Protein AF-A0A6N9H4A2-F1 (afdb_monomer)

Organism: NCBI:txid2695267

Foldseek 3Di:
DDPPPPPPCVVVVCVVVVVVVVVVVVVCVVCVVVVVVVVCVVVLVDDDQDQLVVLLVVLVVVLVVLVVCVVVVVDALLRSLVSLLVSLQVSVCNRPVDNSVPDDLVRCCVVPVLSSVLNVLSVCLNPVPDDVVPPPDDDPDPDDDDDDPDPPGPRSPVVSSVVSSVSSSCSSVVVNPPDPPPDPDPPPPPDDDDDDDDDDDDDDDDDDDDDDDDDDPDDDDDDDDDPPDDDDD

Sequence (233 aa):
MSADLSAPVQAAAGWPLLGAALVAVSAAVLAWPLLRRALRTLRGGASGAVPPARLAVVYERRIGAIEGRWEAGELDARGCALALGRLVRDYCAEARGVDAAALHLRDLRARFAPAATVIERLYALEFAAEPAAGRTAGAPTLRAHGTPPAQDGPPLDGAATRGALRAVRRLIAGTDGGQRPAALGASRGSGPVGARGPVGACTPASARAAHAGAAPTGRGPAPTVPAAVREAR

pLDDT: mean 70.77, std 18.48, range [40.41, 96.44]

Secondary structure (DSSP, 8-state):
--------GGGTTTHHHHHHHHHHHHHHHHHHHHHHHHHHHHHHTS-----HHHHHHHHHHHHHHHHHHHHTTSS-HHHHHHHHHHHHHHHHHHHHSS-TTS--HHHHHHHHHHHHHHHHHHHHHHHS---STT-----------------------HHHHHHHHHHHHHHHHHTTTS-----S-----------------------------------PPPP----------

Structure (mmCIF, N/CA/C/O backbone):
data_AF-A0A6N9H4A2-F1
#
_entry.id   AF-A0A6N9H4A2-F1
#
loop_
_atom_site.group_PDB
_atom_site.id
_atom_site.type_symbol
_atom_site.label_atom_id
_atom_site.label_alt_id
_atom_site.label_comp_id
_atom_site.label_asym_id
_atom_site.label_entity_id
_atom_site.label_seq_id
_atom_site.pdbx_PDB_ins_code
_atom_site.Cartn_x
_atom_site.Cartn_y
_atom_site.Cartn_z
_atom_site.occupancy
_atom_site.B_iso_or_equiv
_atom_site.auth_seq_id
_atom_site.auth_comp_id
_atom_site.auth_asym_id
_atom_site.auth_atom_id
_atom_site.pdbx_PDB_model_num
ATOM 1 N N . MET A 1 1 ? -34.247 -38.615 50.990 1.00 41.81 1 MET A N 1
ATOM 2 C CA . MET A 1 1 ? -34.147 -37.502 50.023 1.00 41.81 1 MET A CA 1
ATOM 3 C C . MET A 1 1 ? -32.688 -37.378 49.631 1.00 41.81 1 MET A C 1
ATOM 5 O O . MET A 1 1 ? -31.950 -36.639 50.263 1.00 41.81 1 MET A O 1
ATOM 9 N N . SER A 1 2 ? -32.266 -38.172 48.653 1.00 49.56 2 SER A N 1
ATOM 10 C CA . SER A 1 2 ? -30.913 -38.130 48.103 1.00 49.56 2 SER A CA 1
ATOM 11 C C . SER A 1 2 ? -31.071 -37.592 46.692 1.00 49.56 2 SER A C 1
ATOM 13 O O . SER A 1 2 ? -31.609 -38.279 45.831 1.00 49.56 2 SER A O 1
ATOM 15 N N . ALA A 1 3 ? -30.753 -36.314 46.502 1.00 61.78 3 ALA A N 1
ATOM 16 C CA . ALA A 1 3 ? -30.737 -35.716 45.181 1.00 61.78 3 ALA A CA 1
ATOM 17 C C . ALA A 1 3 ? -29.483 -36.230 44.470 1.00 61.78 3 ALA A C 1
ATOM 19 O O . ALA A 1 3 ? -28.370 -35.826 44.807 1.00 61.78 3 ALA A O 1
ATOM 20 N N . ASP A 1 4 ? -29.676 -37.151 43.530 1.00 56.97 4 ASP A N 1
ATOM 21 C CA . ASP A 1 4 ? -28.646 -37.593 42.598 1.00 56.97 4 ASP A CA 1
ATOM 22 C C . ASP A 1 4 ? -28.182 -36.397 41.755 1.00 56.97 4 ASP A C 1
ATOM 24 O O . ASP A 1 4 ? -28.757 -36.058 40.718 1.00 56.97 4 ASP A O 1
ATOM 28 N N . LEU A 1 5 ? -27.121 -35.734 42.217 1.00 59.94 5 LEU A N 1
ATOM 29 C CA . LEU A 1 5 ? -26.325 -34.774 41.454 1.00 59.94 5 LEU A CA 1
ATOM 30 C C . LEU A 1 5 ? -25.537 -35.539 40.384 1.00 59.94 5 LEU A C 1
ATOM 32 O O . LEU A 1 5 ? -24.331 -35.756 40.483 1.00 59.94 5 LEU A O 1
ATOM 36 N N . SER A 1 6 ? -26.248 -35.962 39.344 1.00 60.91 6 SER A N 1
ATOM 37 C CA . SER A 1 6 ? -25.649 -36.467 38.115 1.00 60.91 6 SER A CA 1
ATOM 38 C C . SER A 1 6 ? -24.958 -35.295 37.420 1.00 60.91 6 SER A C 1
ATOM 40 O O . SER A 1 6 ? -25.600 -34.495 36.741 1.00 60.91 6 SER A O 1
ATOM 42 N N . ALA A 1 7 ? -23.649 -35.146 37.627 1.00 59.31 7 ALA A N 1
ATOM 43 C CA . ALA A 1 7 ? -22.856 -34.170 36.890 1.00 59.31 7 ALA A CA 1
ATOM 44 C C . ALA A 1 7 ? -23.011 -34.439 35.378 1.00 59.31 7 ALA A C 1
ATOM 46 O O . ALA A 1 7 ? -22.890 -35.595 34.957 1.00 59.31 7 ALA A O 1
ATOM 47 N N . PRO A 1 8 ? -23.279 -33.420 34.538 1.00 63.22 8 PRO A N 1
ATOM 48 C CA . PRO A 1 8 ? -23.515 -33.615 33.113 1.00 63.22 8 PRO A CA 1
ATOM 49 C C . PRO A 1 8 ? -22.187 -33.905 32.396 1.00 63.22 8 PRO A C 1
ATOM 51 O O . PRO A 1 8 ? -21.610 -33.053 31.725 1.00 63.22 8 PRO A O 1
ATOM 54 N N . VAL A 1 9 ? -21.691 -35.137 32.519 1.00 60.19 9 VAL A N 1
ATOM 55 C CA . VAL A 1 9 ? -20.458 -35.623 31.872 1.00 60.19 9 VAL A CA 1
ATOM 56 C C . VAL A 1 9 ? -20.575 -35.620 30.342 1.00 60.19 9 VAL A C 1
ATOM 58 O O . VAL A 1 9 ? -19.569 -35.571 29.639 1.00 60.19 9 VAL A O 1
ATOM 61 N N . GLN A 1 10 ? -21.792 -35.571 29.793 1.00 58.75 10 GLN A N 1
ATOM 62 C CA . GLN A 1 10 ? -21.998 -35.541 28.342 1.00 58.75 10 GLN A CA 1
ATOM 63 C C . GLN A 1 10 ? -21.588 -34.213 27.682 1.00 58.75 10 GLN A C 1
ATOM 65 O O . GLN A 1 10 ? -21.347 -34.185 26.478 1.00 58.75 10 GLN A O 1
ATOM 70 N N . ALA A 1 11 ? -21.407 -33.131 28.449 1.00 57.97 11 ALA A N 1
ATOM 71 C CA . ALA A 1 11 ? -20.862 -31.881 27.916 1.00 57.97 11 ALA A CA 1
ATOM 72 C C . ALA A 1 11 ? -19.338 -31.943 27.670 1.00 57.97 11 ALA A C 1
ATOM 74 O O . ALA A 1 11 ? -18.802 -31.103 26.949 1.00 57.97 11 ALA A O 1
ATOM 75 N N . ALA A 1 12 ? -18.626 -32.931 28.231 1.00 59.75 12 ALA A N 1
ATOM 76 C CA . ALA A 1 12 ? -17.163 -33.000 28.177 1.00 59.75 12 ALA A CA 1
ATOM 77 C C . ALA A 1 12 ? -16.610 -33.372 26.785 1.00 59.75 12 ALA A C 1
ATOM 79 O O . ALA A 1 12 ? -15.516 -32.941 26.424 1.00 59.75 12 ALA A O 1
ATOM 80 N N . ALA A 1 13 ? -17.366 -34.122 25.976 1.00 76.06 13 ALA A N 1
ATOM 81 C CA . ALA A 1 13 ? -16.889 -34.631 24.686 1.00 76.06 13 ALA A CA 1
ATOM 82 C C . ALA A 1 13 ? -16.761 -33.553 23.587 1.00 76.06 13 ALA A C 1
ATOM 84 O O . ALA A 1 13 ? -15.986 -33.725 22.648 1.00 76.06 13 ALA A O 1
ATOM 85 N N . GLY A 1 14 ? -17.482 -32.429 23.696 1.00 82.19 14 GLY A N 1
ATOM 86 C CA . GLY A 1 14 ? -17.452 -31.346 22.698 1.00 82.19 14 GLY A CA 1
ATOM 87 C C . GLY A 1 14 ? -16.295 -30.351 22.859 1.00 82.19 14 GLY A C 1
ATOM 88 O O . GLY A 1 14 ? -15.871 -29.724 21.888 1.00 82.19 14 GLY A O 1
ATOM 89 N N . TRP A 1 15 ? -15.739 -30.224 24.066 1.00 87.25 15 TRP A N 1
ATOM 90 C CA . TRP A 1 15 ? -14.631 -29.309 24.366 1.00 87.25 15 TRP A CA 1
ATOM 91 C C . TRP A 1 15 ? -13.354 -29.529 23.545 1.00 87.25 15 TRP A C 1
ATOM 93 O O . TRP A 1 15 ? -12.804 -28.533 23.065 1.00 87.25 15 TRP A O 1
ATOM 103 N N . PRO A 1 16 ? -12.869 -30.767 23.317 1.00 91.12 16 PRO A N 1
ATOM 104 C CA . PRO A 1 16 ? -11.675 -30.963 22.498 1.00 91.12 16 PRO A CA 1
ATOM 105 C C . PRO A 1 16 ? -11.888 -30.539 21.038 1.00 91.12 16 PRO A C 1
ATOM 107 O O . PRO A 1 16 ? -10.978 -29.974 20.437 1.00 91.12 16 PRO A O 1
ATOM 110 N N . LEU A 1 17 ? -13.090 -30.735 20.480 1.00 92.00 17 LEU A N 1
ATOM 111 C CA . LEU A 1 17 ? -13.432 -30.279 19.126 1.00 92.00 17 LEU A CA 1
ATOM 112 C C . LEU A 1 17 ? -13.414 -28.751 19.029 1.00 92.00 17 LEU A C 1
ATOM 114 O O . LEU A 1 17 ? -12.866 -28.203 18.074 1.00 92.00 17 LEU A O 1
ATOM 118 N N . LEU A 1 18 ? -13.957 -28.064 20.039 1.00 90.50 18 LEU A N 1
ATOM 119 C CA . LEU A 1 18 ? -13.937 -26.604 20.102 1.00 90.50 18 LEU A CA 1
ATOM 120 C C . LEU A 1 18 ? -12.500 -26.065 20.192 1.00 90.50 18 LEU A C 1
ATOM 122 O O . LEU A 1 18 ? -12.134 -25.136 19.472 1.00 90.50 18 LEU A O 1
ATOM 126 N N . GLY A 1 19 ? -11.666 -26.686 21.034 1.00 93.94 19 GLY A N 1
ATOM 127 C CA . GLY A 1 19 ? -10.249 -26.343 21.159 1.00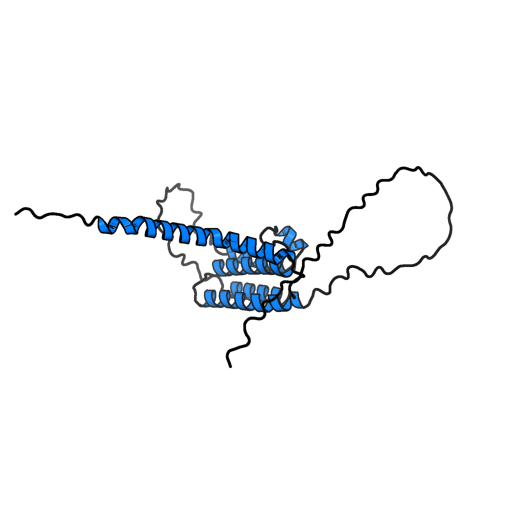 93.94 19 GLY A CA 1
ATOM 128 C C . GLY A 1 19 ? -9.479 -26.564 19.855 1.00 93.94 19 GLY A C 1
ATOM 129 O O . GLY A 1 19 ? -8.744 -25.681 19.413 1.00 93.94 19 GLY A O 1
ATOM 130 N N . ALA A 1 20 ? -9.698 -27.701 19.191 1.00 94.94 20 ALA A N 1
ATOM 131 C CA . ALA A 1 20 ? -9.077 -28.007 17.906 1.00 94.94 20 ALA A CA 1
ATOM 132 C C . ALA A 1 20 ? -9.496 -27.015 16.808 1.00 94.94 20 ALA A C 1
ATOM 134 O O . ALA A 1 20 ? -8.644 -26.536 16.058 1.00 94.94 20 ALA A O 1
ATOM 135 N N . ALA A 1 21 ? -10.782 -26.654 16.741 1.00 94.69 21 ALA A N 1
ATOM 136 C CA . ALA A 1 21 ? -11.283 -25.659 15.797 1.00 94.69 21 ALA A CA 1
ATOM 137 C C . ALA A 1 21 ? -10.642 -24.283 16.029 1.00 94.69 21 ALA A C 1
ATOM 139 O O . ALA A 1 21 ? -10.214 -23.634 15.073 1.00 94.69 21 ALA A O 1
ATOM 140 N N . LEU A 1 22 ? -10.507 -23.860 17.291 1.00 96.25 22 LEU A N 1
ATOM 141 C CA . LEU A 1 22 ? -9.865 -22.593 17.635 1.00 96.25 22 LEU A CA 1
ATOM 142 C C . LEU A 1 22 ? -8.391 -22.574 17.209 1.00 96.25 22 LEU A C 1
ATOM 144 O O . LEU A 1 22 ? -7.956 -21.629 16.553 1.00 96.25 22 LEU A O 1
ATOM 148 N N . VAL A 1 23 ? -7.640 -23.639 17.506 1.00 96.44 23 VAL A N 1
ATOM 149 C CA . VAL A 1 23 ? -6.233 -23.771 17.094 1.00 96.44 23 VAL A CA 1
ATOM 150 C C . VAL A 1 23 ? -6.099 -23.755 15.572 1.00 96.44 23 VAL A C 1
ATOM 152 O O . VAL A 1 23 ? -5.220 -23.071 15.048 1.00 96.44 23 VAL A O 1
ATOM 155 N N . ALA A 1 24 ? -6.980 -24.450 14.849 1.00 96.19 24 ALA A N 1
ATOM 156 C CA . ALA A 1 24 ? -6.970 -24.462 13.389 1.00 96.19 24 ALA A CA 1
ATOM 157 C C . ALA A 1 24 ? -7.222 -23.064 12.800 1.00 96.19 24 ALA A C 1
ATOM 159 O O . ALA A 1 24 ? -6.507 -22.645 11.888 1.00 96.19 24 ALA A O 1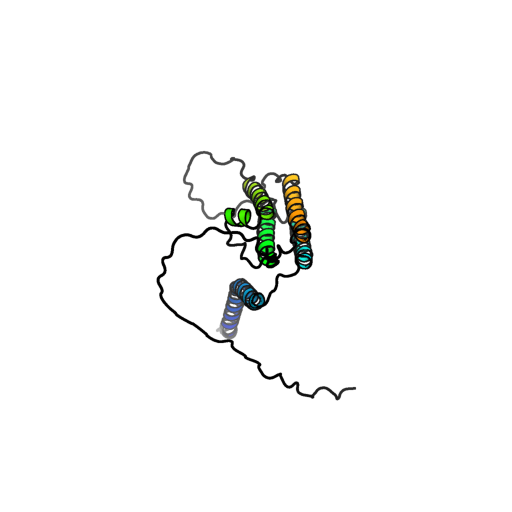
ATOM 160 N N . VAL A 1 25 ? -8.183 -22.311 13.347 1.00 96.44 25 VAL A N 1
ATOM 161 C CA . VAL A 1 25 ? -8.459 -20.929 12.925 1.00 96.44 25 VAL A CA 1
ATOM 162 C C . VAL A 1 25 ? -7.271 -20.017 13.233 1.00 96.44 25 VAL A C 1
ATOM 164 O O . VAL A 1 25 ? -6.827 -19.282 12.352 1.00 96.44 25 VAL A O 1
ATOM 167 N N . SER A 1 26 ? -6.698 -20.089 14.437 1.00 94.00 26 SER A N 1
ATOM 168 C CA . SER A 1 26 ? -5.509 -19.307 14.798 1.00 94.00 26 SER A CA 1
ATOM 169 C C . SER A 1 26 ? -4.319 -19.626 13.891 1.00 94.00 26 SER A C 1
ATOM 171 O O . SER A 1 26 ? -3.667 -18.711 13.385 1.00 94.00 26 SER A O 1
ATOM 173 N N . ALA A 1 27 ? -4.065 -20.908 13.621 1.00 95.00 27 ALA A N 1
ATOM 174 C CA . ALA A 1 27 ? -3.015 -21.339 12.707 1.00 95.00 27 ALA A CA 1
ATOM 175 C C . ALA A 1 27 ? -3.267 -20.834 11.281 1.00 95.00 27 ALA A C 1
ATOM 177 O O . ALA A 1 27 ? -2.341 -20.338 10.644 1.00 95.00 27 ALA A O 1
ATOM 178 N N . ALA A 1 28 ? -4.509 -20.882 10.790 1.00 93.25 28 ALA A N 1
ATOM 179 C CA . ALA A 1 28 ? -4.868 -20.364 9.473 1.00 93.25 28 ALA A CA 1
ATOM 180 C C . ALA A 1 28 ? -4.633 -18.849 9.364 1.00 93.25 28 ALA A C 1
ATOM 182 O O . ALA A 1 28 ? -4.057 -18.391 8.377 1.00 93.25 28 ALA A O 1
ATOM 183 N N . VAL A 1 29 ? -5.012 -18.074 10.385 1.00 93.06 29 VAL A N 1
ATOM 184 C CA . VAL A 1 29 ? -4.784 -16.619 10.434 1.00 93.06 29 VAL A CA 1
ATOM 185 C C . VAL A 1 29 ? -3.287 -16.293 10.436 1.00 93.06 29 VAL A C 1
ATOM 187 O O . VAL A 1 29 ? -2.852 -15.415 9.689 1.00 93.06 29 VAL A O 1
ATOM 190 N N . LEU A 1 30 ? -2.482 -17.027 11.211 1.00 89.06 30 LEU A N 1
ATOM 191 C CA . LEU A 1 30 ? -1.027 -16.843 11.278 1.00 89.06 30 LEU A CA 1
ATOM 192 C C . LEU A 1 30 ? -0.306 -17.320 10.007 1.00 89.06 30 LEU A C 1
A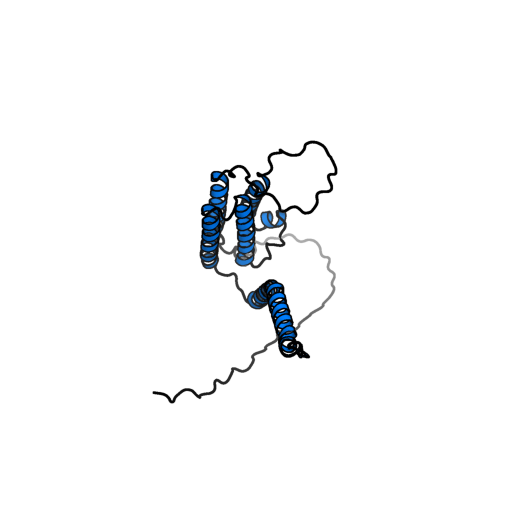TOM 194 O O . LEU A 1 30 ? 0.665 -16.700 9.571 1.00 89.06 30 LEU A O 1
ATOM 198 N N . ALA A 1 31 ? -0.790 -18.392 9.381 1.00 90.00 31 ALA A N 1
ATOM 199 C CA . ALA A 1 31 ? -0.237 -18.931 8.144 1.00 90.00 31 ALA A CA 1
ATOM 200 C C . ALA A 1 31 ? -0.640 -18.108 6.911 1.00 90.00 31 ALA A C 1
ATOM 202 O O . ALA A 1 31 ? 0.074 -18.117 5.909 1.00 90.00 31 ALA A O 1
ATOM 203 N N . TRP A 1 32 ? -1.745 -17.359 6.966 1.00 91.00 32 TRP A N 1
ATOM 204 C CA . TRP A 1 32 ? -2.256 -16.554 5.855 1.00 91.00 32 TRP A CA 1
ATOM 205 C C . TRP A 1 32 ? -1.231 -15.607 5.200 1.00 91.00 32 TRP A C 1
ATOM 207 O O . TRP A 1 32 ? -1.111 -15.634 3.971 1.00 91.00 32 TRP A O 1
ATOM 217 N N . PRO A 1 33 ? -0.453 -14.781 5.933 1.00 78.31 33 PRO A N 1
ATOM 218 C CA . PRO A 1 33 ? 0.567 -13.926 5.321 1.00 78.31 33 PRO A CA 1
ATOM 219 C C . PRO A 1 33 ? 1.693 -14.725 4.649 1.00 78.31 33 PRO A C 1
ATOM 221 O O . PRO A 1 33 ? 2.166 -14.327 3.580 1.00 78.31 33 PRO A O 1
ATOM 224 N N . LEU A 1 34 ? 2.090 -15.864 5.229 1.00 79.88 34 LEU A N 1
ATOM 225 C CA . LEU A 1 34 ? 3.104 -16.757 4.660 1.00 79.88 34 LEU A CA 1
ATOM 226 C C . LEU A 1 34 ? 2.588 -17.426 3.387 1.00 79.88 34 LEU A C 1
ATOM 228 O O . LEU A 1 34 ? 3.269 -17.405 2.364 1.00 79.88 34 LEU A O 1
ATOM 232 N N . LEU A 1 35 ? 1.350 -17.919 3.409 1.00 85.31 35 LEU A N 1
ATOM 233 C CA . LEU A 1 35 ? 0.687 -18.503 2.251 1.00 85.31 35 LEU A CA 1
ATOM 234 C C . LEU A 1 35 ? 0.520 -17.469 1.132 1.00 85.31 35 LEU A C 1
ATOM 236 O O . LEU A 1 35 ? 0.825 -17.756 -0.020 1.00 85.31 35 LEU A O 1
ATOM 240 N N . ARG A 1 36 ? 0.135 -16.226 1.453 1.00 79.94 36 ARG A N 1
ATOM 241 C CA . ARG A 1 36 ? 0.104 -15.116 0.482 1.00 79.94 36 ARG A CA 1
ATOM 242 C C . ARG A 1 36 ? 1.481 -14.785 -0.082 1.00 79.94 36 ARG A C 1
ATOM 244 O O . ARG A 1 36 ? 1.574 -14.342 -1.224 1.00 79.94 36 ARG A O 1
ATOM 251 N N . ARG A 1 37 ? 2.554 -14.944 0.694 1.00 74.75 37 ARG A N 1
ATOM 252 C CA . ARG A 1 37 ? 3.928 -14.759 0.209 1.00 74.75 37 ARG A CA 1
ATOM 253 C C . ARG A 1 37 ? 4.336 -15.902 -0.722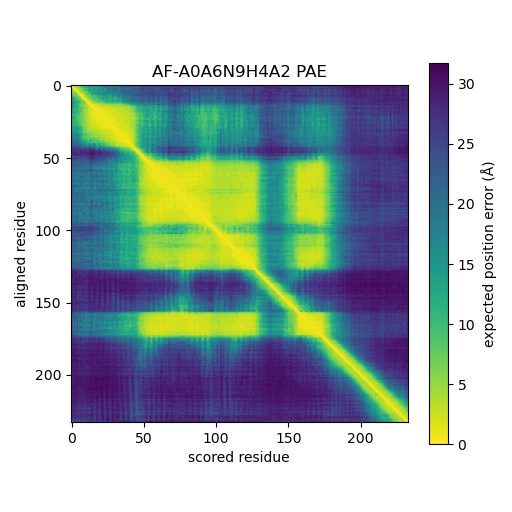 1.00 74.75 37 ARG A C 1
ATOM 255 O O . ARG A 1 37 ? 4.801 -15.623 -1.820 1.00 74.75 37 ARG A O 1
ATOM 262 N N . ALA A 1 38 ? 4.072 -17.149 -0.341 1.00 74.50 38 ALA A N 1
ATOM 263 C CA . ALA A 1 38 ? 4.356 -18.335 -1.148 1.00 74.50 38 ALA A CA 1
ATOM 264 C C . ALA A 1 38 ? 3.546 -18.364 -2.457 1.00 74.50 38 ALA A C 1
ATOM 266 O O . ALA A 1 38 ? 4.076 -18.628 -3.530 1.00 74.50 38 ALA A O 1
ATOM 267 N N . LEU A 1 39 ? 2.265 -17.995 -2.414 1.00 75.94 39 LEU A N 1
ATOM 268 C CA . LEU A 1 39 ? 1.435 -17.854 -3.613 1.00 75.94 39 LEU A CA 1
ATOM 269 C C . LEU A 1 39 ? 1.961 -16.760 -4.552 1.00 75.94 39 LEU A C 1
ATOM 271 O O . LEU A 1 39 ? 1.816 -16.880 -5.767 1.00 75.94 39 LEU A O 1
ATOM 275 N N . ARG A 1 40 ? 2.575 -15.697 -4.016 1.00 66.31 40 ARG A N 1
ATOM 276 C CA . ARG A 1 40 ? 3.216 -14.649 -4.824 1.00 66.31 40 ARG A CA 1
ATOM 277 C C . ARG A 1 40 ? 4.512 -15.132 -5.469 1.00 66.31 40 ARG A C 1
ATOM 279 O O . ARG A 1 40 ? 4.731 -14.802 -6.626 1.00 66.31 40 ARG A O 1
ATOM 286 N N . THR A 1 41 ? 5.333 -15.929 -4.785 1.00 62.91 41 THR A N 1
ATOM 287 C CA . THR A 1 41 ? 6.563 -16.487 -5.378 1.00 62.91 41 THR A CA 1
ATOM 288 C C . THR A 1 41 ? 6.255 -17.542 -6.437 1.00 62.91 41 THR A C 1
ATOM 290 O O . THR A 1 41 ? 6.848 -17.513 -7.510 1.00 62.91 41 THR A O 1
ATOM 293 N N . LEU A 1 42 ? 5.263 -18.403 -6.195 1.00 64.06 42 LEU A N 1
ATOM 294 C CA . LEU A 1 42 ? 4.803 -19.403 -7.165 1.00 64.06 42 LEU A CA 1
ATOM 295 C C . LEU A 1 42 ? 4.183 -18.761 -8.416 1.00 64.06 42 LEU A C 1
ATOM 297 O O . LEU A 1 42 ? 4.383 -19.249 -9.523 1.00 64.06 42 LEU A O 1
ATOM 301 N N . ARG A 1 43 ? 3.476 -17.634 -8.265 1.00 57.44 43 ARG A N 1
ATOM 302 C CA . ARG A 1 43 ? 2.980 -16.834 -9.403 1.00 57.44 43 ARG A CA 1
ATOM 303 C C . ARG A 1 43 ? 4.065 -15.957 -10.041 1.00 57.44 43 ARG A C 1
ATOM 305 O O . ARG A 1 43 ? 3.941 -15.594 -11.204 1.00 57.44 43 ARG A O 1
ATOM 312 N N . GLY A 1 44 ? 5.118 -15.627 -9.296 1.00 49.78 44 GLY A N 1
ATOM 313 C CA . GLY A 1 44 ? 6.223 -14.765 -9.718 1.00 49.78 44 GLY A CA 1
ATOM 314 C C . GLY A 1 44 ? 7.259 -15.443 -10.616 1.00 49.78 44 GLY A C 1
ATOM 315 O O . GLY A 1 44 ? 8.048 -14.743 -11.237 1.00 49.78 44 GLY A O 1
ATOM 316 N N . GLY A 1 45 ? 7.234 -16.775 -10.743 1.00 46.72 45 GLY A N 1
ATOM 317 C CA . GLY A 1 45 ? 8.147 -17.519 -11.622 1.00 46.72 45 GLY A CA 1
ATOM 318 C C . GLY A 1 45 ? 7.911 -17.322 -13.127 1.00 46.72 45 GLY A C 1
ATOM 319 O O . GLY A 1 45 ? 8.762 -17.707 -13.920 1.00 46.72 45 GLY A O 1
ATOM 320 N N . ALA A 1 46 ? 6.786 -16.717 -13.531 1.00 45.47 46 ALA A N 1
ATOM 321 C CA . ALA A 1 46 ? 6.420 -16.544 -14.943 1.00 45.47 46 ALA A CA 1
ATOM 322 C C . ALA A 1 46 ? 5.991 -15.113 -15.333 1.00 45.47 46 ALA A C 1
ATOM 324 O O . ALA A 1 46 ? 5.615 -14.882 -16.483 1.00 45.47 46 ALA A O 1
ATOM 325 N N . SER A 1 47 ? 6.028 -14.138 -14.419 1.00 47.00 47 SER A N 1
ATOM 326 C CA . SER A 1 47 ? 5.541 -12.787 -14.722 1.00 47.00 47 SER A CA 1
ATOM 327 C C . SER A 1 47 ? 6.584 -11.968 -15.473 1.00 47.00 47 SER A C 1
ATOM 329 O O . SER A 1 47 ? 7.435 -11.307 -14.878 1.00 47.00 47 SER A O 1
ATOM 331 N N . GLY A 1 48 ? 6.438 -11.926 -16.798 1.00 51.00 48 GLY A N 1
ATOM 332 C CA . GLY A 1 48 ? 6.748 -10.707 -17.537 1.00 51.00 48 GLY A CA 1
ATOM 333 C C . GLY A 1 48 ? 6.072 -9.520 -16.843 1.00 51.00 48 GLY A C 1
ATOM 334 O O . GLY A 1 48 ? 4.956 -9.656 -16.337 1.00 51.00 48 GLY A O 1
ATOM 335 N N . ALA A 1 49 ? 6.782 -8.394 -16.748 1.00 55.50 49 ALA A N 1
ATOM 336 C CA . ALA A 1 49 ? 6.318 -7.178 -16.089 1.00 55.50 49 ALA A CA 1
ATOM 337 C C . ALA A 1 49 ? 4.833 -6.924 -16.400 1.00 55.50 49 ALA A C 1
ATOM 339 O O . ALA A 1 49 ? 4.459 -6.773 -17.566 1.00 55.50 49 ALA A O 1
ATOM 340 N N . VAL A 1 50 ? 3.976 -6.941 -15.370 1.00 58.75 50 VAL A N 1
ATOM 341 C CA . VAL A 1 50 ? 2.554 -6.626 -15.549 1.00 58.75 50 VAL A CA 1
ATOM 342 C C . VAL A 1 50 ? 2.481 -5.244 -16.203 1.00 58.75 50 VAL A C 1
ATOM 344 O O . VAL A 1 50 ? 3.159 -4.333 -15.718 1.00 58.75 50 VAL A O 1
ATOM 347 N N . PRO A 1 51 ? 1.698 -5.061 -17.285 1.00 61.78 51 PRO A N 1
ATOM 348 C CA . PRO A 1 51 ? 1.608 -3.774 -17.953 1.00 61.78 51 PRO A CA 1
ATOM 349 C C . PRO A 1 51 ? 1.252 -2.675 -16.939 1.00 61.78 51 PRO A C 1
ATOM 351 O O . PRO A 1 51 ? 0.268 -2.840 -16.203 1.00 61.78 51 PRO A O 1
ATOM 354 N N . PRO A 1 52 ? 2.028 -1.578 -16.881 1.00 67.69 52 PRO A N 1
ATOM 355 C CA . PRO A 1 52 ? 1.917 -0.565 -15.829 1.00 67.69 52 PRO A CA 1
ATOM 356 C C . PRO A 1 52 ? 0.501 0.029 -15.729 1.00 67.69 52 PRO A C 1
ATOM 358 O O . PRO A 1 52 ? 0.005 0.228 -14.620 1.00 67.69 52 PRO A O 1
ATOM 361 N N . ALA A 1 53 ? -0.225 0.108 -16.849 1.00 73.38 53 ALA A N 1
ATOM 362 C CA . ALA A 1 53 ? -1.582 0.648 -16.902 1.00 73.38 53 ALA A CA 1
ATOM 363 C C . ALA A 1 53 ? -2.595 -0.141 -16.060 1.00 73.38 53 ALA A C 1
ATOM 365 O O . ALA A 1 53 ? -3.493 0.429 -15.436 1.00 73.38 53 ALA A O 1
ATOM 366 N N . ARG A 1 54 ? -2.461 -1.474 -15.993 1.00 80.12 54 ARG A N 1
ATOM 367 C CA . ARG A 1 54 ? -3.364 -2.292 -15.168 1.00 80.12 54 ARG A CA 1
ATOM 368 C C . ARG A 1 54 ? -3.052 -2.125 -13.684 1.00 80.12 54 ARG A C 1
ATOM 370 O O . ARG A 1 54 ? -3.970 -2.161 -12.865 1.00 80.12 54 ARG A O 1
ATOM 377 N N . LEU A 1 55 ? -1.776 -1.940 -13.342 1.00 83.88 55 LEU A N 1
ATOM 378 C CA . LEU A 1 55 ? -1.355 -1.666 -11.971 1.00 83.88 55 LEU A CA 1
ATOM 379 C C . LEU A 1 55 ? -1.880 -0.303 -11.516 1.00 83.88 55 LEU A C 1
ATOM 381 O O . LEU A 1 55 ? -2.486 -0.232 -10.451 1.00 83.88 55 LEU A O 1
ATOM 385 N N . ALA A 1 56 ? -1.761 0.742 -12.336 1.00 85.56 56 ALA A N 1
ATOM 386 C CA . ALA A 1 56 ? -2.239 2.078 -11.987 1.00 85.56 56 ALA A CA 1
ATOM 387 C C . ALA A 1 56 ? -3.712 2.083 -11.533 1.00 85.56 56 ALA A C 1
ATOM 389 O O . ALA A 1 56 ? -4.029 2.593 -10.458 1.00 85.56 56 ALA A O 1
ATOM 390 N N . VAL A 1 57 ? -4.600 1.402 -12.271 1.00 88.06 57 VAL A N 1
ATOM 391 C CA . VAL A 1 57 ? -6.031 1.285 -11.920 1.00 88.06 57 VAL A CA 1
ATOM 392 C C . VAL A 1 57 ? -6.251 0.586 -10.574 1.00 88.06 57 VAL A C 1
ATOM 394 O O . VAL A 1 57 ? -7.107 0.995 -9.785 1.00 88.06 57 VAL A O 1
ATOM 397 N N . VAL A 1 58 ? -5.498 -0.482 -10.293 1.00 90.88 58 VAL A N 1
ATOM 398 C CA . VAL A 1 58 ? -5.613 -1.222 -9.026 1.00 90.88 58 VAL A CA 1
ATOM 399 C C . VAL A 1 58 ? -5.181 -0.348 -7.853 1.00 90.88 58 VAL A C 1
ATOM 401 O O . VAL A 1 58 ? -5.853 -0.332 -6.819 1.00 90.88 58 VAL A O 1
ATOM 404 N N . TYR A 1 59 ? -4.081 0.387 -8.004 1.00 91.56 59 TYR A N 1
ATOM 405 C CA . TYR A 1 59 ? -3.560 1.223 -6.932 1.00 91.56 59 TYR A CA 1
ATOM 406 C C . TYR A 1 59 ? -4.367 2.505 -6.727 1.00 91.56 59 TYR A C 1
ATOM 408 O O . TYR A 1 59 ? -4.534 2.900 -5.578 1.00 91.56 59 TYR A O 1
ATOM 416 N N . GLU A 1 60 ? -4.966 3.088 -7.768 1.00 92.44 60 GLU A N 1
ATOM 417 C CA . GLU A 1 60 ? -5.905 4.209 -7.605 1.00 92.44 60 GLU A CA 1
ATOM 418 C C . GLU A 1 60 ? -7.117 3.827 -6.750 1.00 92.44 60 GLU A C 1
ATOM 420 O O . GLU A 1 60 ? -7.483 4.555 -5.827 1.00 92.44 60 GLU A O 1
ATOM 425 N N . ARG A 1 61 ? -7.693 2.634 -6.957 1.00 94.06 61 ARG A N 1
ATOM 426 C CA . ARG A 1 61 ? -8.782 2.145 -6.088 1.00 94.06 61 ARG A CA 1
ATOM 427 C C . ARG A 1 61 ? -8.342 2.005 -4.633 1.00 94.06 61 ARG A C 1
ATOM 429 O O . ARG A 1 61 ? -9.101 2.335 -3.726 1.00 94.06 61 ARG A O 1
ATOM 436 N N . ARG A 1 62 ? -7.120 1.519 -4.396 1.00 95.25 62 ARG A N 1
ATOM 437 C CA . ARG A 1 62 ? -6.572 1.382 -3.038 1.00 95.25 62 ARG A CA 1
ATOM 438 C C . ARG A 1 62 ? -6.294 2.744 -2.393 1.00 95.25 62 ARG A C 1
ATOM 440 O O . ARG A 1 62 ? -6.549 2.893 -1.204 1.00 95.25 62 ARG A O 1
ATOM 447 N N . ILE A 1 63 ? -5.821 3.730 -3.159 1.00 94.44 63 ILE A N 1
ATOM 448 C CA . ILE A 1 63 ? -5.650 5.111 -2.684 1.00 94.44 63 ILE A CA 1
ATOM 449 C C . ILE A 1 63 ? -7.001 5.701 -2.291 1.00 94.44 63 ILE A C 1
ATOM 451 O O . ILE A 1 63 ? -7.114 6.231 -1.192 1.00 94.44 63 ILE A O 1
ATOM 455 N N . GLY A 1 64 ? -8.029 5.549 -3.133 1.00 95.31 64 GLY A N 1
ATOM 456 C CA . GLY A 1 64 ? -9.383 6.011 -2.820 1.00 95.31 64 GLY A CA 1
ATOM 457 C C . GLY A 1 64 ? -9.951 5.375 -1.548 1.00 95.31 64 GLY A C 1
ATOM 458 O O . GLY A 1 64 ? -10.576 6.059 -0.747 1.00 95.31 64 GLY A O 1
ATOM 459 N N . ALA A 1 65 ? -9.670 4.092 -1.302 1.00 96.44 65 ALA A N 1
ATOM 460 C CA . ALA A 1 65 ? -10.070 3.435 -0.057 1.00 96.44 65 ALA A CA 1
ATOM 461 C C . ALA A 1 65 ? -9.356 4.011 1.181 1.00 96.44 65 ALA A C 1
ATOM 463 O O . ALA A 1 65 ? -9.979 4.160 2.227 1.00 96.44 65 ALA A O 1
ATOM 464 N N . ILE A 1 66 ? -8.063 4.343 1.086 1.00 95.75 66 ILE A N 1
ATOM 465 C CA . ILE A 1 66 ? -7.327 4.992 2.187 1.00 95.75 66 ILE A CA 1
ATOM 466 C C . ILE A 1 66 ? -7.856 6.411 2.423 1.00 95.75 66 ILE A C 1
ATOM 468 O O . ILE A 1 66 ? -8.070 6.791 3.571 1.00 95.75 66 ILE A O 1
ATOM 472 N N . GLU A 1 67 ? -8.088 7.170 1.350 1.00 95.81 67 GLU A N 1
ATOM 473 C CA . GLU A 1 67 ? -8.644 8.525 1.408 1.00 95.81 67 GLU A CA 1
ATOM 474 C C . GLU A 1 67 ? -10.027 8.524 2.065 1.00 95.81 67 GLU A C 1
ATOM 476 O O . GLU A 1 67 ? -10.223 9.256 3.027 1.00 95.81 67 GLU A O 1
ATOM 481 N N . GLY A 1 68 ? -10.930 7.625 1.660 1.00 94.06 68 GLY A N 1
ATOM 482 C CA . GLY A 1 68 ? -12.259 7.514 2.268 1.00 94.06 68 GLY A CA 1
ATOM 483 C C . GLY A 1 68 ? -12.219 7.183 3.763 1.00 94.06 68 GLY A C 1
ATOM 484 O O . GLY A 1 68 ? -12.978 7.755 4.538 1.00 94.06 68 GLY A O 1
ATOM 485 N N . ARG A 1 69 ? -11.296 6.317 4.204 1.00 94.94 69 ARG A N 1
ATOM 486 C CA . ARG A 1 69 ? -11.113 6.014 5.637 1.00 94.94 69 ARG A CA 1
ATOM 487 C C . ARG A 1 69 ? -10.549 7.196 6.425 1.00 94.94 69 ARG A C 1
ATOM 489 O O . ARG A 1 69 ? -10.906 7.384 7.583 1.00 94.94 69 ARG A O 1
ATOM 496 N N . TRP A 1 70 ? -9.669 7.985 5.813 1.00 93.19 70 TRP A N 1
ATOM 497 C CA . TRP A 1 70 ? -9.155 9.217 6.412 1.00 93.19 70 TRP A CA 1
ATOM 498 C C . TRP A 1 70 ? -10.247 10.292 6.514 1.00 93.19 70 TRP A C 1
ATOM 500 O O . TRP A 1 70 ? -10.408 10.893 7.571 1.00 93.19 70 TRP A O 1
ATOM 510 N N . GLU A 1 71 ? -11.051 10.483 5.466 1.00 92.25 71 GLU A N 1
ATOM 511 C CA . GLU A 1 71 ? -12.190 11.415 5.466 1.00 92.25 71 GLU A CA 1
ATOM 512 C C . GLU A 1 71 ? -13.289 11.005 6.456 1.00 92.25 71 GLU A C 1
ATOM 514 O O . GLU A 1 71 ? -13.896 11.865 7.090 1.00 92.25 71 GLU A O 1
ATOM 519 N N . ALA A 1 72 ? -13.502 9.700 6.645 1.00 93.06 72 ALA A N 1
ATOM 520 C CA . ALA A 1 72 ? -14.405 9.156 7.659 1.00 93.06 72 ALA A CA 1
ATOM 521 C C . ALA A 1 72 ? -13.866 9.280 9.099 1.00 93.06 72 ALA A C 1
ATOM 523 O O . ALA A 1 72 ? -14.569 8.928 10.044 1.00 93.06 72 ALA A O 1
ATOM 524 N N . GLY A 1 73 ? -12.623 9.741 9.285 1.00 89.94 73 GLY A N 1
ATOM 525 C CA . GLY A 1 73 ? -11.978 9.828 10.597 1.00 89.94 73 GLY A CA 1
ATOM 526 C C . GLY A 1 73 ? -11.558 8.477 11.188 1.00 89.94 73 GLY A C 1
ATOM 527 O O . GLY A 1 73 ? -11.163 8.418 12.347 1.00 89.94 73 GLY A O 1
ATOM 528 N N . GLU A 1 74 ? -11.604 7.386 10.414 1.00 91.00 74 GLU A N 1
ATOM 529 C CA . GLU A 1 74 ? -11.113 6.068 10.848 1.00 91.00 74 GLU A CA 1
ATOM 530 C C . GLU A 1 74 ? -9.581 5.988 10.875 1.00 91.00 74 GLU A C 1
ATOM 532 O O . GLU A 1 74 ? -9.004 5.108 11.518 1.00 91.00 74 GLU A O 1
ATOM 537 N N . LEU A 1 75 ? -8.921 6.853 10.104 1.00 89.75 75 LEU A N 1
ATOM 538 C CA . LEU A 1 75 ? -7.473 6.999 10.069 1.00 89.75 75 LEU A CA 1
ATOM 539 C C . LEU A 1 75 ? -7.115 8.432 10.445 1.00 89.75 75 LEU A C 1
ATOM 541 O O . LEU A 1 75 ? -7.626 9.381 9.858 1.00 89.75 75 LEU A O 1
ATOM 545 N N . ASP A 1 76 ? -6.175 8.582 11.369 1.00 88.31 76 ASP A N 1
ATOM 546 C CA . ASP A 1 76 ? -5.475 9.839 11.592 1.00 88.31 76 ASP A CA 1
ATOM 547 C C . ASP A 1 76 ? -4.490 10.115 10.437 1.00 88.31 76 ASP A C 1
ATOM 549 O O . ASP A 1 76 ? -4.221 9.258 9.584 1.00 88.31 76 ASP A O 1
ATOM 553 N N . ALA A 1 77 ? -3.923 11.324 10.357 1.00 87.75 77 ALA A N 1
ATOM 554 C CA . ALA A 1 77 ? -3.017 11.629 9.245 1.00 87.75 77 ALA A CA 1
ATOM 555 C C . ALA A 1 77 ? -1.719 10.805 9.293 1.00 87.75 77 ALA A C 1
ATOM 557 O O . ALA A 1 77 ? -1.165 10.486 8.239 1.00 87.75 77 ALA A O 1
ATOM 558 N N . ARG A 1 78 ? -1.261 10.401 10.488 1.00 88.31 78 ARG A N 1
ATOM 559 C CA . ARG A 1 78 ? -0.121 9.491 10.641 1.00 88.31 78 ARG A CA 1
ATOM 560 C C . ARG A 1 78 ? -0.442 8.105 10.082 1.00 88.31 78 ARG A C 1
ATOM 562 O O . ARG A 1 78 ? 0.330 7.574 9.282 1.00 88.31 78 ARG A O 1
ATOM 569 N N . GLY A 1 79 ? -1.592 7.538 10.438 1.00 90.06 79 GLY A N 1
ATOM 570 C CA . GLY A 1 79 ? -2.099 6.281 9.897 1.00 90.06 79 GLY A CA 1
ATOM 571 C C . GLY A 1 79 ? -2.290 6.337 8.382 1.00 90.06 79 GLY A C 1
ATOM 572 O O . GLY A 1 79 ? -1.904 5.400 7.679 1.00 90.06 79 GLY A O 1
ATOM 573 N N . CYS A 1 80 ? -2.787 7.460 7.857 1.00 92.75 80 CYS A N 1
ATOM 574 C CA . CYS A 1 80 ? -2.888 7.709 6.419 1.00 92.75 80 CYS A CA 1
ATOM 575 C C . CYS A 1 80 ? -1.504 7.720 5.739 1.00 92.75 80 CYS A C 1
ATOM 577 O O . CYS A 1 80 ? -1.297 7.013 4.749 1.00 92.75 80 CYS A O 1
ATOM 579 N N . ALA A 1 81 ? -0.521 8.439 6.296 1.00 90.38 81 ALA A N 1
ATOM 580 C CA . ALA A 1 81 ? 0.843 8.487 5.765 1.00 90.38 81 ALA A CA 1
ATOM 581 C C . ALA A 1 81 ? 1.519 7.102 5.760 1.00 90.38 81 ALA A C 1
ATOM 583 O O . ALA A 1 81 ? 2.119 6.706 4.756 1.00 90.38 81 ALA A O 1
ATOM 584 N N . LEU A 1 82 ? 1.355 6.328 6.837 1.00 92.75 82 LEU A N 1
ATOM 585 C CA . LEU A 1 82 ? 1.839 4.949 6.949 1.00 92.75 82 LEU A CA 1
ATOM 586 C C . LEU A 1 82 ? 1.194 4.016 5.914 1.00 92.75 82 LEU A C 1
ATOM 588 O O . LEU A 1 82 ? 1.887 3.211 5.279 1.00 92.75 82 LEU A O 1
ATOM 592 N N . ALA A 1 83 ? -0.123 4.125 5.727 1.00 94.06 83 ALA A N 1
ATOM 593 C CA . ALA A 1 83 ? -0.865 3.332 4.753 1.00 94.06 83 ALA A CA 1
ATOM 594 C C . ALA A 1 83 ? -0.417 3.646 3.317 1.00 94.06 83 ALA A C 1
ATOM 596 O O . ALA A 1 83 ? -0.132 2.728 2.544 1.00 94.06 83 ALA A O 1
ATOM 597 N N . LEU A 1 84 ? -0.265 4.931 2.982 1.00 93.62 84 LEU A N 1
ATOM 598 C CA . LEU A 1 84 ? 0.254 5.370 1.686 1.00 93.62 84 LEU A CA 1
ATOM 599 C C . LEU A 1 84 ? 1.706 4.925 1.467 1.00 93.62 84 LEU A C 1
ATOM 601 O O . LEU A 1 84 ? 2.047 4.470 0.377 1.00 93.62 84 LEU A O 1
ATOM 605 N N . GLY A 1 85 ? 2.556 4.986 2.495 1.00 90.75 85 GLY A N 1
ATOM 606 C CA . GLY A 1 85 ? 3.950 4.546 2.412 1.00 90.75 85 GLY A CA 1
ATOM 607 C C . GLY A 1 85 ? 4.082 3.053 2.101 1.00 90.75 85 GLY A C 1
ATOM 608 O O . GLY A 1 85 ? 4.901 2.666 1.265 1.00 90.75 85 GLY A O 1
ATOM 609 N N . ARG A 1 86 ? 3.245 2.207 2.719 1.00 92.75 86 ARG A N 1
ATOM 610 C CA . ARG A 1 86 ? 3.157 0.775 2.373 1.00 92.75 86 ARG A CA 1
ATOM 611 C C . ARG A 1 86 ? 2.684 0.579 0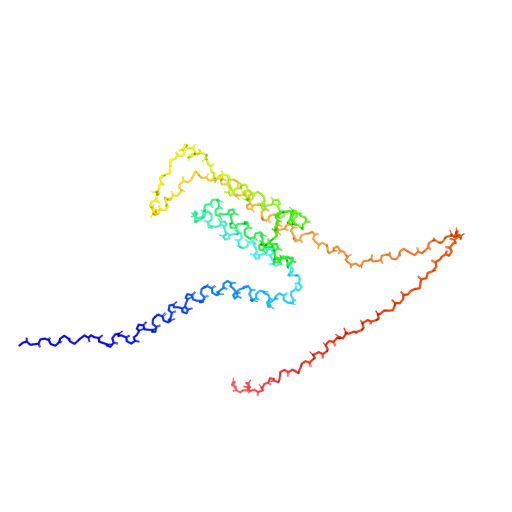.936 1.00 92.75 86 ARG A C 1
ATOM 613 O O . ARG A 1 86 ? 3.316 -0.160 0.190 1.00 92.75 86 ARG A O 1
ATOM 620 N N . LEU A 1 87 ? 1.643 1.302 0.531 1.00 93.62 87 LEU A N 1
ATOM 621 C CA . LEU A 1 87 ? 1.065 1.206 -0.807 1.00 93.62 87 LEU A CA 1
ATOM 622 C C . LEU A 1 87 ? 2.062 1.583 -1.916 1.00 93.62 87 LEU A C 1
ATOM 624 O O . LEU A 1 87 ? 2.136 0.889 -2.926 1.00 93.62 87 LEU A O 1
ATOM 628 N N . VAL A 1 88 ? 2.869 2.632 -1.726 1.00 91.31 88 VAL A N 1
ATOM 629 C CA . VAL A 1 88 ? 3.922 3.021 -2.684 1.00 91.31 88 VAL A CA 1
ATOM 630 C C . VAL A 1 88 ? 5.003 1.943 -2.800 1.00 91.31 88 VAL A C 1
ATOM 632 O O . VAL A 1 88 ? 5.484 1.674 -3.901 1.00 91.31 88 VAL A O 1
ATOM 635 N N . ARG A 1 89 ? 5.387 1.305 -1.688 1.00 89.56 89 ARG A N 1
ATOM 636 C CA . ARG A 1 89 ? 6.365 0.205 -1.707 1.00 89.56 89 ARG A CA 1
ATOM 637 C C . ARG A 1 89 ? 5.809 -1.021 -2.423 1.00 89.56 89 ARG A C 1
ATOM 639 O O . ARG A 1 89 ? 6.497 -1.559 -3.284 1.00 89.56 89 ARG A O 1
ATOM 646 N N . ASP A 1 90 ? 4.567 -1.407 -2.144 1.00 88.75 90 ASP A N 1
ATOM 647 C CA . ASP A 1 90 ? 3.895 -2.504 -2.850 1.00 88.75 90 ASP A CA 1
ATOM 648 C C . ASP A 1 90 ? 3.814 -2.221 -4.358 1.00 88.75 90 ASP A C 1
ATOM 650 O O . ASP A 1 90 ? 4.146 -3.085 -5.169 1.00 88.75 90 ASP A O 1
ATOM 654 N N . TYR A 1 91 ? 3.483 -0.980 -4.734 1.00 88.19 91 TYR A N 1
ATOM 655 C CA . TYR A 1 91 ? 3.460 -0.549 -6.130 1.00 88.19 91 TYR A CA 1
ATOM 656 C C . TYR A 1 91 ? 4.825 -0.707 -6.800 1.00 88.19 91 TYR A C 1
ATOM 658 O O . TYR A 1 91 ? 4.924 -1.296 -7.874 1.00 88.19 91 TYR A O 1
ATOM 666 N N . CYS A 1 92 ? 5.893 -0.226 -6.158 1.00 85.00 92 CYS A N 1
ATOM 667 C CA . CYS A 1 92 ? 7.249 -0.373 -6.684 1.00 85.00 92 CYS A CA 1
ATOM 668 C C . CYS A 1 92 ? 7.640 -1.849 -6.820 1.00 85.00 92 CYS A C 1
ATOM 670 O O . CYS A 1 92 ? 8.305 -2.217 -7.790 1.00 85.00 92 CYS A O 1
ATOM 672 N N . ALA A 1 93 ? 7.208 -2.690 -5.875 1.00 84.19 93 ALA A N 1
ATOM 673 C CA . ALA A 1 93 ? 7.496 -4.112 -5.912 1.00 84.19 93 ALA A CA 1
ATOM 674 C C . ALA A 1 93 ? 6.795 -4.824 -7.069 1.00 84.19 93 ALA A C 1
ATOM 676 O O . ALA A 1 93 ? 7.424 -5.590 -7.799 1.00 84.19 93 ALA A O 1
ATOM 677 N N . GLU A 1 94 ? 5.515 -4.531 -7.287 1.00 84.38 94 GLU A N 1
ATOM 678 C CA . GLU A 1 94 ? 4.728 -5.136 -8.360 1.00 84.38 94 GLU A CA 1
ATOM 679 C C . GLU A 1 94 ? 5.096 -4.584 -9.745 1.00 84.38 94 GLU A C 1
ATOM 681 O O . GLU A 1 94 ? 5.186 -5.352 -10.700 1.00 84.38 94 GLU A O 1
ATOM 686 N N . ALA A 1 95 ? 5.378 -3.284 -9.864 1.00 80.94 95 ALA A N 1
ATOM 687 C CA . ALA A 1 95 ? 5.721 -2.655 -11.140 1.00 80.94 95 ALA A CA 1
ATOM 688 C C . ALA A 1 95 ? 7.063 -3.138 -11.714 1.00 80.94 95 ALA A C 1
ATOM 690 O O . ALA A 1 95 ? 7.312 -3.001 -12.912 1.00 80.94 95 ALA A O 1
ATOM 691 N N . ARG A 1 96 ? 7.970 -3.639 -10.867 1.00 73.12 96 ARG A N 1
ATOM 692 C CA . ARG A 1 96 ? 9.368 -3.915 -11.250 1.00 73.12 96 ARG A CA 1
ATOM 693 C C . ARG A 1 96 ? 9.868 -5.295 -10.863 1.00 73.12 96 ARG A C 1
ATOM 695 O O . ARG A 1 96 ? 10.984 -5.643 -11.234 1.00 73.12 96 ARG A O 1
ATOM 702 N N . GLY A 1 97 ? 9.074 -6.062 -10.122 1.00 73.81 97 GLY A N 1
ATOM 703 C CA . GLY A 1 97 ? 9.444 -7.399 -9.666 1.00 73.81 97 GLY A CA 1
ATOM 704 C C . GLY A 1 97 ? 10.590 -7.421 -8.650 1.00 73.81 97 GLY A C 1
ATOM 705 O O . GLY A 1 97 ? 11.191 -8.469 -8.445 1.00 73.81 97 GLY A O 1
ATOM 706 N N . VAL A 1 98 ? 10.918 -6.286 -8.021 1.00 73.81 98 VAL A N 1
ATOM 707 C CA . VAL A 1 98 ? 11.963 -6.192 -6.987 1.00 73.81 98 VAL A CA 1
ATOM 708 C C . VAL A 1 98 ? 11.294 -5.980 -5.641 1.00 73.81 98 VAL A C 1
ATOM 710 O O . VAL A 1 98 ? 10.455 -5.101 -5.532 1.00 73.81 98 VAL A O 1
ATOM 713 N N . ASP A 1 99 ? 11.675 -6.723 -4.602 1.00 73.94 99 ASP A N 1
ATOM 714 C CA . ASP A 1 99 ? 11.097 -6.551 -3.263 1.00 73.94 99 ASP A CA 1
ATOM 715 C C . ASP A 1 99 ? 11.444 -5.169 -2.666 1.00 73.94 99 ASP A C 1
ATOM 717 O O . ASP A 1 99 ? 12.463 -4.973 -2.002 1.00 73.94 99 ASP A O 1
ATOM 721 N N . ALA A 1 100 ? 10.593 -4.177 -2.939 1.00 71.31 100 ALA A N 1
ATOM 722 C CA . ALA A 1 100 ? 10.753 -2.799 -2.487 1.00 71.31 100 ALA A CA 1
ATOM 723 C C . ALA A 1 100 ? 10.485 -2.614 -0.991 1.00 71.31 100 ALA A C 1
ATOM 725 O O . ALA A 1 100 ? 10.825 -1.563 -0.447 1.00 71.31 100 ALA A O 1
ATOM 726 N N . ALA A 1 101 ? 9.937 -3.623 -0.306 1.00 69.31 101 ALA A N 1
ATOM 727 C CA . ALA A 1 101 ? 9.798 -3.590 1.144 1.00 69.31 101 ALA A CA 1
ATOM 728 C C . ALA A 1 101 ? 11.155 -3.730 1.856 1.00 69.31 101 ALA A C 1
ATOM 730 O O . ALA A 1 101 ? 11.317 -3.203 2.954 1.00 69.31 101 ALA A O 1
ATOM 731 N N . ALA A 1 102 ? 12.128 -4.394 1.223 1.00 73.12 102 ALA A N 1
ATOM 732 C CA . ALA A 1 102 ? 13.477 -4.590 1.757 1.00 73.12 102 ALA A CA 1
ATOM 733 C C . ALA A 1 102 ? 14.496 -3.543 1.267 1.00 73.12 102 ALA A C 1
ATOM 735 O O . ALA A 1 102 ? 15.634 -3.520 1.733 1.00 73.12 102 ALA A O 1
ATOM 736 N N . LEU A 1 103 ? 14.117 -2.683 0.316 1.00 77.19 103 LEU A N 1
ATOM 737 C CA . LEU A 1 103 ? 15.020 -1.689 -0.263 1.00 77.19 103 LEU A CA 1
ATOM 738 C C . LEU A 1 103 ? 15.238 -0.518 0.705 1.00 77.19 103 LEU A C 1
ATOM 740 O O . LEU A 1 103 ? 14.291 0.161 1.112 1.00 77.19 103 LEU A O 1
ATOM 744 N N . HIS A 1 104 ? 16.503 -0.234 1.025 1.00 85.31 104 HIS A N 1
ATOM 745 C CA . HIS A 1 104 ? 16.861 0.980 1.754 1.00 85.31 104 HIS A CA 1
ATOM 746 C C . HIS A 1 104 ? 16.528 2.223 0.919 1.00 85.31 104 HIS A C 1
ATOM 748 O O . HIS A 1 104 ? 16.567 2.197 -0.313 1.00 85.31 104 HIS A O 1
ATOM 754 N N . LEU A 1 105 ? 16.273 3.358 1.584 1.00 83.44 105 LEU A N 1
ATOM 755 C CA . LEU A 1 105 ? 15.937 4.618 0.908 1.00 83.44 105 LEU A CA 1
ATOM 756 C C . LEU A 1 105 ? 16.991 5.026 -0.136 1.00 83.44 105 LEU A C 1
ATOM 758 O O . LEU A 1 105 ? 16.632 5.532 -1.195 1.00 83.44 105 LEU A O 1
ATOM 762 N N . ARG A 1 106 ? 18.283 4.756 0.116 1.00 85.50 106 ARG A N 1
ATOM 763 C CA . ARG A 1 106 ? 19.358 5.024 -0.857 1.00 85.50 106 ARG A CA 1
ATOM 764 C C . ARG A 1 106 ? 19.157 4.240 -2.160 1.00 85.50 106 ARG A C 1
ATOM 766 O O . ARG A 1 106 ? 19.337 4.783 -3.244 1.00 85.50 106 ARG A O 1
ATOM 773 N N . ASP A 1 107 ? 18.767 2.973 -2.048 1.00 82.88 107 ASP A N 1
ATOM 774 C CA . ASP A 1 107 ? 18.632 2.073 -3.188 1.00 82.88 107 ASP A CA 1
ATOM 775 C C . ASP A 1 107 ? 17.346 2.409 -3.950 1.00 82.88 107 ASP A C 1
ATOM 777 O O . ASP A 1 107 ? 17.298 2.357 -5.180 1.00 82.88 107 ASP A O 1
ATOM 781 N N . LEU A 1 108 ? 16.319 2.843 -3.214 1.00 83.06 108 LEU A N 1
ATOM 782 C CA . LEU A 1 108 ? 15.083 3.362 -3.772 1.00 83.06 108 LEU A CA 1
ATOM 783 C C . LEU A 1 108 ? 15.311 4.696 -4.497 1.00 83.06 108 LEU A C 1
ATOM 785 O O . LEU A 1 108 ? 14.764 4.874 -5.573 1.00 83.06 108 LEU A O 1
ATOM 789 N N . ARG A 1 109 ? 16.187 5.589 -4.015 1.00 86.69 109 ARG A N 1
ATOM 790 C CA . ARG A 1 109 ? 16.611 6.784 -4.775 1.00 86.69 109 ARG A CA 1
ATOM 791 C C . ARG A 1 109 ? 17.336 6.418 -6.066 1.00 86.69 109 ARG A C 1
ATOM 793 O O . ARG A 1 109 ? 17.031 6.985 -7.110 1.00 86.69 109 ARG A O 1
ATOM 800 N N . ALA A 1 110 ? 18.256 5.456 -6.004 1.00 84.25 110 ALA A N 1
ATOM 801 C CA . ALA A 1 110 ? 19.043 5.037 -7.162 1.00 84.25 110 ALA A CA 1
ATOM 802 C C . ALA A 1 110 ? 18.189 4.383 -8.263 1.00 84.25 110 ALA A C 1
ATOM 804 O O . ALA A 1 110 ? 18.476 4.541 -9.446 1.00 84.25 110 ALA A O 1
ATOM 805 N N . ARG A 1 111 ? 17.141 3.642 -7.883 1.00 79.56 111 ARG A N 1
ATOM 806 C CA . ARG A 1 111 ? 16.311 2.860 -8.818 1.00 79.56 111 ARG A CA 1
ATOM 807 C C . ARG A 1 111 ? 14.954 3.507 -9.126 1.00 79.56 111 ARG A C 1
ATOM 809 O O . ARG A 1 111 ? 14.388 3.253 -10.186 1.00 79.56 111 ARG A O 1
ATOM 816 N N . PHE A 1 112 ? 14.446 4.338 -8.214 1.00 79.81 112 PHE A N 1
ATOM 817 C CA . PHE A 1 112 ? 13.094 4.912 -8.195 1.00 79.81 112 PHE A CA 1
ATOM 818 C C . PHE A 1 112 ? 13.068 6.318 -7.580 1.00 79.81 112 PHE A C 1
ATOM 820 O O . PHE A 1 112 ? 12.314 6.577 -6.639 1.00 79.81 112 PHE A O 1
ATOM 827 N N . ALA A 1 113 ? 13.862 7.246 -8.121 1.00 85.44 113 ALA A N 1
ATOM 828 C CA . ALA A 1 113 ? 13.946 8.616 -7.607 1.00 85.44 113 ALA A CA 1
ATOM 829 C C . ALA A 1 113 ? 12.571 9.275 -7.325 1.00 85.44 113 ALA A C 1
ATOM 831 O O . ALA A 1 113 ? 12.400 9.798 -6.223 1.00 85.44 113 ALA A O 1
ATOM 832 N N . PRO A 1 114 ? 11.547 9.170 -8.205 1.00 85.19 114 PRO A N 1
ATOM 833 C CA . PRO A 1 114 ? 10.228 9.745 -7.923 1.00 85.19 114 PRO A CA 1
ATOM 834 C C . PRO A 1 114 ? 9.527 9.116 -6.709 1.00 85.19 114 PRO A C 1
ATOM 836 O O . PRO A 1 114 ? 8.905 9.823 -5.917 1.00 85.19 114 PRO A O 1
ATOM 839 N N . ALA A 1 115 ? 9.638 7.796 -6.533 1.00 83.94 115 ALA A N 1
ATOM 840 C CA . ALA A 1 115 ? 9.039 7.105 -5.394 1.00 83.94 115 ALA A CA 1
ATOM 841 C C . ALA A 1 115 ? 9.767 7.444 -4.089 1.00 83.94 115 ALA A C 1
ATOM 843 O O . ALA A 1 115 ? 9.119 7.616 -3.058 1.00 83.94 115 ALA A O 1
ATOM 844 N N . ALA A 1 116 ? 11.091 7.614 -4.135 1.00 87.56 116 ALA A N 1
ATOM 845 C CA . ALA A 1 116 ? 11.876 8.024 -2.974 1.00 87.56 116 ALA A CA 1
ATOM 846 C C . ALA A 1 116 ? 11.445 9.402 -2.467 1.00 87.56 116 ALA A C 1
ATOM 848 O O . ALA A 1 116 ? 11.178 9.554 -1.279 1.00 87.56 116 ALA A O 1
ATOM 849 N N . THR A 1 117 ? 11.265 10.372 -3.369 1.00 88.69 117 THR A N 1
ATOM 850 C CA . THR A 1 117 ? 10.779 11.710 -3.004 1.00 88.69 117 THR A CA 1
ATOM 851 C C . THR A 1 117 ? 9.399 11.666 -2.344 1.00 88.69 117 THR A C 1
ATOM 853 O O . THR A 1 117 ? 9.142 12.401 -1.392 1.00 88.69 117 THR A O 1
ATOM 856 N N . VAL A 1 118 ? 8.497 10.805 -2.825 1.00 90.50 118 VAL A N 1
ATOM 857 C CA . VAL A 1 118 ? 7.169 10.631 -2.216 1.00 90.50 118 VAL A CA 1
ATOM 858 C C . VAL A 1 118 ? 7.279 9.996 -0.829 1.00 90.50 118 VAL A C 1
ATOM 860 O O . VAL A 1 118 ? 6.663 10.493 0.111 1.00 90.50 118 VAL A O 1
ATOM 863 N N . ILE A 1 119 ? 8.090 8.946 -0.678 1.00 87.81 119 ILE A N 1
ATOM 864 C CA . ILE A 1 119 ? 8.308 8.272 0.610 1.00 87.81 119 ILE A CA 1
ATOM 865 C C . ILE A 1 119 ? 8.935 9.221 1.636 1.00 87.81 119 ILE A C 1
ATOM 867 O O . ILE A 1 119 ? 8.512 9.223 2.785 1.00 87.81 119 ILE A O 1
ATOM 871 N N . GLU A 1 120 ? 9.888 10.063 1.240 1.00 89.44 120 GLU A N 1
ATOM 872 C CA . GLU A 1 120 ? 10.496 11.065 2.127 1.00 89.44 120 GLU A CA 1
ATOM 873 C C . GLU A 1 120 ? 9.473 12.068 2.660 1.00 89.44 120 GLU A C 1
ATOM 875 O O . GLU A 1 120 ? 9.464 12.373 3.851 1.00 89.44 120 GLU A O 1
ATOM 880 N N . ARG A 1 121 ? 8.564 12.538 1.799 1.00 88.12 121 ARG A N 1
ATOM 881 C CA . ARG A 1 121 ? 7.470 13.426 2.215 1.00 88.12 121 ARG A CA 1
ATOM 882 C C . ARG A 1 121 ? 6.502 12.728 3.163 1.00 88.12 121 ARG A C 1
ATOM 884 O O . ARG A 1 121 ? 6.072 13.335 4.135 1.00 88.12 121 ARG A O 1
ATOM 891 N N . LEU A 1 122 ? 6.170 11.466 2.894 1.00 87.94 122 LEU A N 1
ATOM 892 C CA . LEU A 1 122 ? 5.313 10.667 3.773 1.00 87.94 122 LEU A CA 1
ATOM 893 C C . LEU A 1 122 ? 5.966 10.438 5.140 1.00 87.94 122 LEU A C 1
ATOM 895 O O . LEU A 1 122 ? 5.289 10.542 6.156 1.00 87.94 122 LEU A O 1
ATOM 899 N N . TYR A 1 123 ? 7.277 10.200 5.172 1.00 86.12 123 TYR A N 1
ATOM 900 C CA . TYR A 1 123 ? 8.031 10.064 6.416 1.00 86.12 123 TYR A CA 1
ATOM 901 C C . TYR A 1 123 ? 8.021 11.374 7.208 1.00 86.12 123 TYR A C 1
ATOM 903 O O . TYR A 1 123 ? 7.740 11.372 8.398 1.00 86.12 123 TYR A O 1
ATOM 911 N N . ALA A 1 124 ? 8.229 12.519 6.553 1.00 86.00 124 ALA A N 1
ATOM 912 C CA . ALA A 1 124 ? 8.124 13.812 7.227 1.00 86.00 124 ALA A CA 1
ATOM 913 C C . ALA A 1 124 ? 6.748 14.014 7.891 1.00 86.00 124 ALA A C 1
ATOM 915 O O . ALA A 1 124 ? 6.686 14.540 8.995 1.00 86.00 124 ALA A O 1
ATOM 916 N N . LEU A 1 125 ? 5.661 13.546 7.267 1.00 83.75 125 LEU A N 1
ATOM 917 C CA . LEU A 1 125 ? 4.315 13.595 7.853 1.00 83.75 125 LEU A CA 1
ATOM 918 C C . LEU A 1 125 ? 4.131 12.625 9.023 1.00 83.75 125 LEU A C 1
ATOM 920 O O . LEU A 1 125 ? 3.463 12.972 9.992 1.00 83.75 125 LEU A O 1
ATOM 924 N N . GLU A 1 126 ? 4.725 11.433 8.950 1.00 82.06 126 GLU A N 1
ATOM 925 C CA . GLU A 1 126 ? 4.669 10.444 10.032 1.00 82.06 126 GLU A CA 1
ATOM 926 C C . GLU A 1 126 ? 5.278 10.984 11.335 1.00 82.06 126 GLU A C 1
ATOM 928 O O . GLU A 1 126 ? 4.769 10.694 12.418 1.00 82.06 126 GLU A O 1
ATOM 933 N N . PHE A 1 127 ? 6.335 11.793 11.218 1.00 80.00 127 PHE A N 1
ATOM 934 C CA . PHE A 1 127 ? 7.090 12.343 12.349 1.00 80.00 127 PHE A CA 1
ATOM 935 C C . PHE A 1 127 ? 6.829 13.829 12.624 1.00 80.00 127 PHE A C 1
ATOM 937 O O . PHE A 1 127 ? 7.360 14.363 13.592 1.00 80.00 127 PHE A O 1
ATOM 944 N N . ALA A 1 128 ? 5.993 14.508 11.832 1.00 70.12 128 ALA A N 1
ATOM 945 C CA . ALA A 1 128 ? 5.579 15.886 12.118 1.00 70.12 128 ALA A CA 1
ATOM 946 C C . ALA A 1 128 ? 4.728 15.989 13.401 1.00 70.12 128 ALA A C 1
ATOM 948 O O . ALA A 1 128 ? 4.580 17.071 13.966 1.00 70.12 128 ALA A O 1
ATOM 949 N N . ALA A 1 129 ? 4.188 14.861 13.869 1.00 58.81 129 ALA A N 1
ATOM 950 C CA . ALA A 1 129 ? 3.336 14.751 15.042 1.00 58.81 129 ALA A CA 1
ATOM 951 C C . ALA A 1 129 ? 4.127 14.351 16.299 1.00 58.81 129 ALA A C 1
ATOM 953 O O . ALA A 1 129 ? 3.918 13.282 16.864 1.00 58.81 129 ALA A O 1
ATOM 954 N N . GLU A 1 130 ? 5.027 15.215 16.759 1.00 52.28 130 GLU A N 1
ATOM 955 C CA . GLU A 1 130 ? 5.378 15.240 18.179 1.00 52.28 130 GLU A CA 1
ATOM 956 C C . GLU A 1 130 ? 5.643 16.696 18.585 1.00 52.28 130 GLU A C 1
ATOM 958 O O . GLU A 1 130 ? 6.769 17.190 18.466 1.00 52.28 130 GLU A O 1
ATOM 963 N N . PRO A 1 131 ? 4.619 17.455 19.029 1.00 50.50 131 PRO A N 1
ATOM 964 C CA . PRO A 1 131 ? 4.920 18.628 19.828 1.00 50.50 131 PRO A CA 1
ATOM 965 C C . PRO A 1 131 ? 5.738 18.135 21.023 1.00 50.50 131 PRO A C 1
ATOM 967 O O . PRO A 1 131 ? 5.371 17.158 21.672 1.00 50.50 131 PRO A O 1
ATOM 970 N N . ALA A 1 132 ? 6.845 18.810 21.324 1.00 50.75 132 ALA A N 1
ATOM 971 C CA . ALA A 1 132 ? 7.720 18.529 22.461 1.00 50.75 132 ALA A CA 1
ATOM 972 C C . ALA A 1 132 ? 7.045 18.778 23.835 1.00 50.75 132 ALA A C 1
ATOM 974 O O . ALA A 1 132 ? 7.697 19.195 24.791 1.00 50.75 132 ALA A O 1
ATOM 975 N N . ALA A 1 133 ? 5.739 18.538 23.950 1.00 50.72 133 ALA A N 1
ATOM 976 C CA . ALA A 1 133 ? 4.957 18.553 25.169 1.00 50.72 133 ALA A CA 1
ATOM 977 C C . ALA A 1 133 ? 5.191 17.234 25.921 1.00 50.72 133 ALA A C 1
ATOM 979 O O . ALA A 1 133 ? 4.389 16.308 25.860 1.00 50.72 133 ALA A O 1
ATOM 980 N N . GLY A 1 134 ? 6.337 17.124 26.593 1.00 47.62 134 GLY A N 1
ATOM 981 C CA . GLY A 1 134 ? 6.609 15.965 27.446 1.00 47.62 134 GLY A CA 1
ATOM 982 C C . GLY A 1 134 ? 8.069 15.661 27.753 1.00 47.62 134 GLY A C 1
ATOM 983 O O . GLY A 1 134 ? 8.327 14.805 28.591 1.00 47.62 134 GLY A O 1
ATOM 984 N N . ARG A 1 135 ? 9.046 16.375 27.174 1.00 46.19 135 ARG A N 1
ATOM 985 C CA . ARG A 1 135 ? 10.429 16.361 27.696 1.00 46.19 135 ARG A CA 1
ATOM 986 C C . ARG A 1 135 ? 10.570 17.278 28.916 1.00 46.19 135 ARG A C 1
ATOM 988 O O . ARG A 1 135 ? 11.480 18.094 28.993 1.00 46.19 135 ARG A O 1
ATOM 995 N N . THR A 1 136 ? 9.671 17.148 29.884 1.00 48.88 136 THR A N 1
ATOM 996 C CA . THR A 1 136 ? 9.959 17.551 31.260 1.00 48.88 136 THR A CA 1
ATOM 997 C C . THR A 1 136 ? 10.681 16.387 31.923 1.00 48.88 136 THR A C 1
ATOM 999 O O . THR A 1 136 ? 10.075 15.348 32.147 1.00 48.88 136 THR A O 1
ATOM 1002 N N . ALA A 1 137 ? 11.987 16.583 32.119 1.00 51.78 137 ALA A N 1
ATOM 1003 C CA . ALA A 1 137 ? 12.888 15.983 33.104 1.00 51.78 137 ALA A CA 1
ATOM 1004 C C . ALA A 1 137 ? 12.564 14.570 33.633 1.00 51.78 137 ALA A C 1
ATOM 1006 O O . ALA A 1 137 ? 11.524 14.317 34.232 1.00 51.78 137 ALA A O 1
ATOM 1007 N N . GLY A 1 138 ? 13.536 13.666 33.482 1.00 46.12 138 GLY A N 1
ATOM 1008 C CA . GLY A 1 138 ? 13.460 12.278 33.920 1.00 46.12 138 GLY A CA 1
ATOM 1009 C C . GLY A 1 138 ? 12.891 12.081 35.327 1.00 46.12 138 GLY A C 1
ATOM 1010 O O . GLY A 1 138 ? 13.463 12.522 36.318 1.00 46.12 138 GLY A O 1
ATOM 1011 N N . ALA A 1 139 ? 11.803 11.325 35.399 1.00 48.00 139 ALA A N 1
ATOM 1012 C CA . ALA A 1 139 ? 11.403 10.597 36.589 1.00 48.00 139 ALA A CA 1
ATOM 1013 C C . ALA A 1 139 ? 11.049 9.169 36.144 1.00 48.00 139 ALA A C 1
ATOM 1015 O O . ALA A 1 139 ? 10.136 9.007 35.325 1.00 48.00 139 ALA A O 1
ATOM 1016 N N . PRO A 1 140 ? 11.758 8.128 36.621 1.00 53.72 140 PRO A N 1
ATOM 1017 C CA . PRO A 1 140 ? 11.435 6.743 36.307 1.00 53.72 140 PRO A CA 1
ATOM 1018 C C . PRO A 1 140 ? 10.139 6.365 37.032 1.00 53.72 140 PRO A C 1
ATOM 1020 O O . PRO A 1 140 ? 10.153 5.816 38.129 1.00 53.72 140 PRO A O 1
ATOM 1023 N N . THR A 1 141 ? 8.993 6.692 36.437 1.00 54.53 141 THR A N 1
ATOM 1024 C CA . THR A 1 141 ? 7.707 6.170 36.898 1.00 54.53 141 THR A CA 1
ATOM 1025 C C . THR A 1 141 ? 7.435 4.865 36.171 1.00 54.53 141 THR A C 1
ATOM 1027 O O . THR A 1 141 ? 7.086 4.828 34.993 1.00 54.53 141 THR A O 1
ATOM 1030 N N . LEU A 1 142 ? 7.639 3.777 36.909 1.00 55.69 142 LEU A N 1
ATOM 1031 C CA . LEU A 1 142 ? 7.160 2.438 36.611 1.00 55.69 142 LEU A CA 1
ATOM 1032 C C . LEU A 1 142 ? 5.635 2.510 36.397 1.00 55.69 142 LEU A C 1
ATOM 1034 O O . LEU A 1 142 ? 4.868 2.496 37.358 1.00 55.69 142 LEU A O 1
ATOM 1038 N N . ARG A 1 143 ? 5.175 2.680 35.152 1.00 51.53 143 ARG A N 1
ATOM 1039 C CA . ARG A 1 143 ? 3.740 2.720 34.850 1.00 51.53 143 ARG A CA 1
ATOM 1040 C C . ARG A 1 143 ? 3.232 1.327 34.525 1.00 51.53 143 ARG A C 1
ATOM 1042 O O . ARG A 1 143 ? 3.582 0.733 33.508 1.00 51.53 143 ARG A O 1
ATOM 1049 N N . ALA A 1 144 ? 2.373 0.858 35.424 1.00 51.47 144 ALA A N 1
ATOM 1050 C CA . ALA A 1 144 ? 1.424 -0.212 35.202 1.00 51.47 144 ALA A CA 1
ATOM 1051 C C . ALA A 1 144 ? 0.691 -0.025 33.864 1.00 51.47 144 ALA A C 1
ATOM 1053 O O . ALA A 1 144 ? 0.414 1.094 33.430 1.00 51.47 144 ALA A O 1
ATOM 1054 N N . HIS A 1 145 ? 0.407 -1.156 33.230 1.00 51.12 145 HIS A N 1
ATOM 1055 C CA . HIS A 1 145 ? -0.188 -1.313 31.911 1.00 51.12 145 HIS A CA 1
ATOM 1056 C C . HIS A 1 145 ? -1.618 -0.735 31.876 1.00 51.12 145 HIS A C 1
ATOM 1058 O O . HIS A 1 145 ? -2.601 -1.449 32.043 1.00 51.12 145 HIS A O 1
ATOM 1064 N N . GLY A 1 146 ? -1.725 0.586 31.733 1.00 50.97 146 GLY A N 1
ATOM 1065 C CA . GLY A 1 146 ? -2.971 1.305 31.495 1.00 50.97 146 GLY A CA 1
ATOM 1066 C C . GLY A 1 146 ? -3.194 1.488 29.998 1.00 50.97 146 GLY A C 1
ATOM 1067 O O . GLY A 1 146 ? -2.273 1.865 29.271 1.00 50.97 146 GLY A O 1
ATOM 1068 N N . THR A 1 147 ? -4.414 1.202 29.553 1.00 54.00 147 THR A N 1
ATOM 1069 C CA . THR A 1 147 ? -4.923 1.428 28.197 1.00 54.00 147 THR A CA 1
ATOM 1070 C C . THR A 1 147 ? -4.497 2.808 27.681 1.00 54.00 147 THR A C 1
ATOM 1072 O O . THR A 1 147 ? -4.682 3.793 28.402 1.00 54.00 147 THR A O 1
ATOM 1075 N N . PRO A 1 148 ? -3.907 2.911 26.473 1.00 56.25 148 PRO A N 1
ATOM 1076 C CA . PRO A 1 148 ? -3.455 4.193 25.953 1.00 56.25 148 PRO A CA 1
ATOM 1077 C C . PRO A 1 148 ? -4.652 5.150 25.835 1.00 56.25 148 PRO A C 1
ATOM 1079 O O . PRO A 1 148 ? -5.687 4.748 25.296 1.00 56.25 148 PRO A O 1
ATOM 1082 N N . PRO A 1 149 ? -4.547 6.392 26.346 1.00 52.50 149 PRO A N 1
ATOM 1083 C CA . PRO A 1 149 ? -5.587 7.390 26.151 1.00 52.50 149 PRO A CA 1
ATOM 1084 C C . PRO A 1 149 ? -5.754 7.642 24.652 1.00 52.50 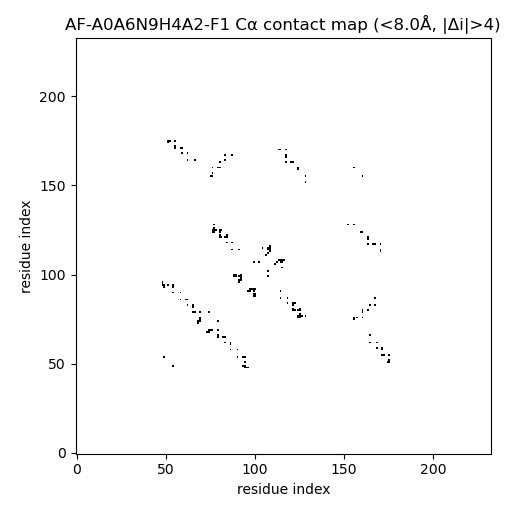149 PRO A C 1
ATOM 1086 O O . PRO A 1 149 ? -4.765 7.662 23.912 1.00 52.50 149 PRO A O 1
ATOM 1089 N N . ALA A 1 150 ? -7.003 7.822 24.218 1.00 52.31 150 ALA A N 1
ATOM 1090 C CA . ALA A 1 150 ? -7.317 8.313 22.884 1.00 52.31 150 ALA A CA 1
ATOM 1091 C C . ALA A 1 150 ? -6.473 9.570 22.630 1.00 52.31 150 ALA A C 1
ATOM 1093 O O . ALA A 1 150 ? -6.574 10.557 23.360 1.00 52.31 150 ALA A O 1
ATOM 1094 N N . GLN A 1 151 ? -5.543 9.481 21.680 1.00 55.72 151 GLN A N 1
ATOM 1095 C CA . GLN A 1 151 ? -4.673 10.597 21.347 1.00 55.72 151 GLN A CA 1
ATOM 1096 C C . GLN A 1 151 ? -5.473 11.610 20.528 1.00 55.72 151 GLN A C 1
ATOM 1098 O O . GLN A 1 151 ? -5.503 11.532 19.304 1.00 55.72 151 GLN A O 1
ATOM 1103 N N . ASP A 1 152 ? -6.079 12.581 21.209 1.00 50.56 152 ASP A N 1
ATOM 1104 C CA . ASP A 1 152 ? -6.583 13.820 20.612 1.00 50.56 152 ASP A CA 1
ATOM 1105 C C . ASP A 1 152 ? -5.393 14.732 20.270 1.00 50.56 152 ASP A C 1
ATOM 1107 O O . ASP A 1 152 ? -5.160 15.781 20.873 1.00 50.56 152 ASP A O 1
ATOM 1111 N N . GLY A 1 153 ? -4.553 14.284 19.334 1.00 52.75 153 GLY A N 1
ATOM 1112 C CA . GLY A 1 153 ? -3.560 15.156 18.720 1.00 52.75 153 GLY A CA 1
ATOM 1113 C C . GLY A 1 153 ? -4.268 16.292 17.970 1.00 52.75 153 GLY A C 1
ATOM 1114 O O . GLY A 1 153 ? -5.373 16.084 17.460 1.00 52.75 153 GLY A O 1
ATOM 1115 N N . PRO A 1 154 ? -3.664 17.492 17.868 1.00 52.81 154 PRO A N 1
ATOM 1116 C CA . PRO A 1 154 ? -4.219 18.551 17.032 1.00 52.81 154 PRO A CA 1
ATOM 1117 C C . PRO A 1 154 ? -4.463 17.996 15.622 1.00 52.81 154 PRO A C 1
ATOM 1119 O O . PRO A 1 154 ? -3.658 17.176 15.165 1.00 52.81 154 PRO A O 1
ATOM 1122 N N . PRO A 1 155 ? -5.546 18.409 14.935 1.00 56.97 155 PRO A N 1
ATOM 1123 C CA . PRO A 1 155 ? -5.854 17.926 13.600 1.00 56.97 155 PRO A CA 1
ATOM 1124 C C . PRO A 1 155 ? -4.630 18.161 12.724 1.00 56.97 155 PRO A C 1
ATOM 1126 O O . PRO A 1 155 ? -4.280 19.298 12.406 1.00 56.97 155 PRO A O 1
ATOM 1129 N N . LEU A 1 156 ? -3.934 17.072 12.400 1.00 59.59 156 LEU A N 1
ATOM 1130 C CA . LEU A 1 156 ? -2.790 17.111 11.509 1.00 59.59 156 LEU A CA 1
ATOM 1131 C C . LEU A 1 156 ? -3.256 17.781 10.223 1.00 59.59 156 LEU A C 1
ATOM 1133 O O . LEU A 1 156 ? -4.286 17.397 9.667 1.00 59.59 156 LEU A O 1
ATOM 1137 N N . ASP A 1 157 ? -2.526 18.819 9.821 1.00 73.06 157 ASP A N 1
ATOM 1138 C CA . ASP A 1 157 ? -2.945 19.769 8.800 1.00 73.06 157 ASP A CA 1
ATOM 1139 C C . ASP A 1 157 ? -3.426 19.025 7.546 1.00 73.06 157 ASP A C 1
ATOM 1141 O O . ASP A 1 157 ? -2.640 18.454 6.783 1.00 73.06 157 ASP A O 1
ATOM 1145 N N . GLY A 1 158 ? -4.747 18.980 7.345 1.00 83.00 158 GLY A N 1
ATOM 1146 C CA . GLY A 1 158 ? -5.358 18.193 6.275 1.00 83.00 158 GLY A CA 1
ATOM 1147 C C . GLY A 1 158 ? -4.893 18.641 4.887 1.00 83.00 158 GLY A C 1
ATOM 1148 O O . GLY A 1 158 ? -5.049 17.911 3.905 1.00 83.00 158 GLY A O 1
ATOM 1149 N N . ALA A 1 159 ? -4.300 19.833 4.766 1.00 87.19 159 ALA A N 1
ATOM 1150 C CA . ALA A 1 159 ? -3.618 20.274 3.556 1.00 87.19 159 ALA A CA 1
ATOM 1151 C C . ALA A 1 159 ? -2.380 19.418 3.230 1.00 87.19 159 ALA A C 1
ATOM 1153 O O . ALA A 1 159 ? -2.169 19.063 2.064 1.00 87.19 159 ALA A O 1
ATOM 1154 N N . ALA A 1 160 ? -1.596 19.041 4.241 1.00 87.38 160 ALA A N 1
ATOM 1155 C CA . ALA A 1 160 ? -0.373 18.264 4.093 1.00 87.38 160 ALA A CA 1
ATOM 1156 C C . ALA A 1 160 ? -0.679 16.818 3.661 1.00 87.38 160 ALA A C 1
ATOM 1158 O O . ALA A 1 160 ? -0.100 16.325 2.687 1.00 87.38 160 ALA A O 1
ATOM 1159 N N . THR A 1 161 ? -1.685 16.190 4.279 1.00 89.25 161 THR A N 1
ATOM 1160 C CA . THR A 1 161 ? -2.182 14.855 3.895 1.00 89.25 161 THR A CA 1
ATOM 1161 C C . THR A 1 161 ? -2.720 14.839 2.464 1.00 89.25 161 THR A C 1
ATOM 1163 O O . THR A 1 161 ? -2.334 13.992 1.655 1.00 89.25 161 THR A O 1
ATOM 1166 N N . ARG A 1 162 ? -3.526 15.842 2.081 1.00 92.19 162 ARG A N 1
ATOM 1167 C CA . ARG A 1 162 ? -3.992 16.011 0.689 1.00 92.19 162 ARG A CA 1
ATOM 1168 C C . ARG A 1 162 ? -2.838 16.266 -0.285 1.00 92.19 162 ARG A C 1
ATOM 1170 O O . ARG A 1 162 ? -2.876 15.843 -1.442 1.00 92.19 162 ARG A O 1
ATOM 1177 N N . GLY A 1 163 ? -1.787 16.957 0.156 1.00 91.31 163 GLY A N 1
ATOM 1178 C CA . GLY A 1 163 ? -0.540 17.125 -0.590 1.00 91.31 163 GLY A CA 1
ATOM 1179 C C . GLY A 1 163 ? 0.150 15.792 -0.889 1.00 91.31 163 GLY A C 1
ATOM 1180 O O . GLY A 1 163 ? 0.521 15.544 -2.040 1.00 91.31 163 GLY A O 1
ATOM 1181 N N . ALA A 1 164 ? 0.264 14.923 0.116 1.00 90.19 164 ALA A N 1
ATOM 1182 C CA . ALA A 1 164 ? 0.815 13.577 -0.019 1.00 90.19 164 ALA A CA 1
ATOM 1183 C C . ALA A 1 164 ? -0.022 12.688 -0.950 1.00 90.19 164 ALA A C 1
ATOM 1185 O O . ALA A 1 164 ? 0.539 12.105 -1.877 1.00 90.19 164 ALA A O 1
ATOM 1186 N N . LEU A 1 165 ? -1.350 12.658 -0.793 1.00 92.19 165 LEU A N 1
ATOM 1187 C CA . LEU A 1 165 ? -2.256 11.918 -1.685 1.00 92.19 165 LEU A CA 1
ATOM 1188 C C . LEU A 1 165 ? -2.055 12.313 -3.154 1.00 92.19 165 LEU A C 1
ATOM 1190 O O . LEU A 1 165 ? -1.851 11.461 -4.019 1.00 92.19 165 LEU A O 1
ATOM 1194 N N . ARG A 1 166 ? -2.004 13.620 -3.444 1.00 94.06 166 ARG A N 1
ATOM 1195 C CA . ARG A 1 166 ? -1.736 14.131 -4.801 1.00 94.06 166 ARG A CA 1
ATOM 1196 C C . ARG A 1 166 ? -0.343 13.779 -5.318 1.00 94.06 166 ARG A C 1
ATOM 1198 O O . ARG A 1 166 ? -0.154 13.670 -6.528 1.00 94.06 166 ARG A O 1
ATOM 1205 N N . ALA A 1 167 ? 0.655 13.663 -4.445 1.00 91.62 167 ALA A N 1
ATOM 1206 C CA . ALA A 1 167 ? 1.998 13.246 -4.841 1.00 91.62 167 ALA A CA 1
ATOM 1207 C C . ALA A 1 167 ? 2.030 11.755 -5.2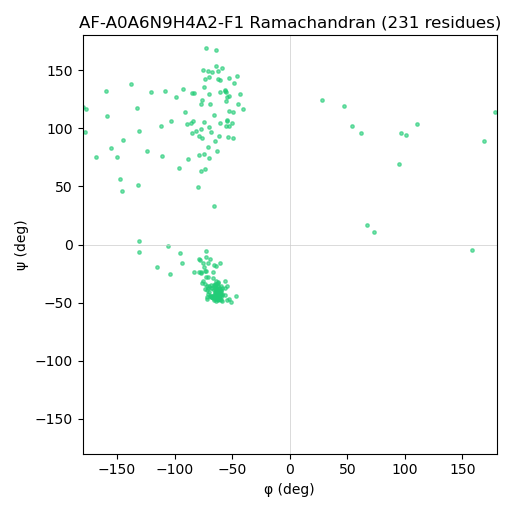09 1.00 91.62 167 ALA A C 1
ATOM 1209 O O . ALA A 1 167 ? 2.606 11.401 -6.235 1.00 91.62 167 ALA A O 1
ATOM 1210 N N . VAL A 1 168 ? 1.351 10.907 -4.430 1.00 91.31 168 VAL A N 1
ATOM 1211 C CA . VAL A 1 168 ? 1.222 9.469 -4.710 1.00 91.31 168 VAL A CA 1
ATOM 1212 C C . VAL A 1 168 ? 0.448 9.233 -6.009 1.00 91.31 168 VAL A C 1
ATOM 1214 O O . VAL A 1 168 ? 0.945 8.529 -6.882 1.00 91.31 168 VAL A O 1
ATOM 1217 N N . ARG A 1 169 ? -0.710 9.877 -6.205 1.00 93.94 169 ARG A N 1
ATOM 1218 C CA . ARG A 1 169 ? -1.477 9.768 -7.462 1.00 93.94 169 ARG A CA 1
ATOM 1219 C C . ARG A 1 169 ? -0.649 10.171 -8.684 1.00 93.94 169 ARG A C 1
ATOM 1221 O O . ARG A 1 169 ? -0.617 9.460 -9.682 1.00 93.94 169 ARG A O 1
ATOM 1228 N N . ARG A 1 170 ? 0.112 11.271 -8.588 1.00 91.62 170 ARG A N 1
ATOM 1229 C CA . ARG A 1 170 ? 1.031 11.703 -9.659 1.00 91.62 170 ARG A CA 1
ATOM 1230 C C . ARG A 1 170 ? 2.148 10.702 -9.931 1.00 91.62 170 ARG A C 1
ATOM 1232 O O . ARG A 1 170 ? 2.503 10.514 -11.089 1.00 91.62 170 ARG A O 1
ATOM 1239 N N . LEU A 1 171 ? 2.697 10.066 -8.898 1.00 90.06 171 LEU A N 1
ATOM 1240 C CA . LEU A 1 171 ? 3.708 9.021 -9.061 1.00 90.06 171 LEU A CA 1
ATOM 1241 C C . LEU A 1 171 ? 3.153 7.834 -9.859 1.00 90.06 171 LEU A C 1
ATOM 1243 O O . LEU A 1 171 ? 3.818 7.348 -10.775 1.00 90.06 171 LEU A O 1
ATOM 1247 N N . ILE A 1 172 ? 1.943 7.388 -9.523 1.00 87.12 172 ILE A N 1
ATOM 1248 C CA . ILE A 1 172 ? 1.305 6.230 -10.155 1.00 87.12 172 ILE A CA 1
ATOM 1249 C C . ILE A 1 172 ? 0.869 6.559 -11.586 1.00 87.12 172 ILE A C 1
ATOM 1251 O O . ILE A 1 172 ? 1.203 5.820 -12.503 1.00 87.12 172 ILE A O 1
ATOM 1255 N N . ALA A 1 173 ? 0.240 7.713 -11.811 1.00 85.81 173 ALA A N 1
ATOM 1256 C CA . ALA A 1 173 ? -0.128 8.154 -13.157 1.00 85.81 173 ALA A CA 1
ATOM 1257 C C . ALA A 1 173 ? 1.100 8.434 -14.048 1.00 85.81 173 ALA A C 1
ATOM 1259 O O . ALA A 1 173 ? 1.104 8.131 -15.237 1.00 85.81 173 ALA A O 1
ATOM 1260 N N . GLY A 1 174 ? 2.173 8.998 -13.484 1.00 80.75 174 GLY A N 1
ATOM 1261 C CA . GLY A 1 174 ? 3.390 9.344 -14.226 1.00 80.75 174 GLY A CA 1
ATOM 1262 C C . GLY A 1 174 ? 4.257 8.141 -14.606 1.00 80.75 174 GLY A C 1
ATOM 1263 O O . GLY A 1 174 ? 5.069 8.233 -15.528 1.00 80.75 174 GLY A O 1
ATOM 1264 N N . THR A 1 175 ? 4.091 7.001 -13.933 1.00 66.06 175 THR A N 1
ATOM 1265 C CA . THR A 1 175 ? 4.850 5.780 -14.243 1.00 66.06 175 THR A CA 1
ATOM 1266 C C . THR A 1 175 ? 4.330 5.041 -15.479 1.00 66.06 175 THR A C 1
ATOM 1268 O O . THR A 1 175 ? 5.081 4.243 -16.040 1.00 66.06 175 THR A O 1
ATOM 1271 N N . ASP A 1 176 ? 3.136 5.387 -15.971 1.00 56.28 176 ASP A N 1
ATOM 1272 C CA . ASP A 1 176 ? 2.596 4.907 -17.250 1.00 56.28 176 ASP A CA 1
ATOM 1273 C C . ASP A 1 176 ? 3.210 5.600 -18.481 1.00 56.28 176 ASP A C 1
ATOM 1275 O O . ASP A 1 176 ? 3.242 5.021 -19.565 1.00 56.28 176 ASP A O 1
ATOM 1279 N N . GLY A 1 177 ? 3.743 6.820 -18.342 1.00 49.97 177 GLY A N 1
ATOM 1280 C CA . GLY A 1 177 ? 4.173 7.628 -19.494 1.00 49.97 177 GLY A CA 1
ATOM 1281 C C . GLY A 1 177 ? 5.650 7.515 -19.896 1.00 49.97 177 GLY A C 1
ATOM 1282 O O . GLY A 1 177 ? 6.019 7.959 -20.981 1.00 49.97 177 GLY A O 1
ATOM 1283 N N . GLY A 1 178 ? 6.519 6.975 -19.031 1.00 45.50 178 GLY A N 1
ATOM 1284 C CA . GLY A 1 178 ? 7.966 7.249 -19.112 1.00 45.50 178 GLY A CA 1
ATOM 1285 C C . GLY A 1 178 ? 8.897 6.078 -19.428 1.00 45.50 178 GLY A C 1
ATOM 1286 O O . GLY A 1 178 ? 10.027 6.309 -19.855 1.00 45.50 178 GLY A O 1
ATOM 1287 N N . GLN A 1 179 ? 8.478 4.824 -19.248 1.00 48.72 179 GLN A N 1
ATOM 1288 C CA . GLN A 1 179 ? 9.340 3.688 -19.586 1.00 48.72 179 GLN A CA 1
ATOM 1289 C C . GLN A 1 179 ? 9.141 3.283 -21.045 1.00 48.72 179 GLN A C 1
ATOM 1291 O O . GLN A 1 179 ? 8.596 2.225 -21.350 1.00 48.72 179 GLN A O 1
ATOM 1296 N N . ARG A 1 180 ? 9.675 4.104 -21.962 1.00 42.41 180 ARG A N 1
ATOM 1297 C CA . ARG A 1 180 ? 10.250 3.514 -23.174 1.00 42.41 180 ARG A CA 1
ATOM 1298 C C . ARG A 1 180 ? 11.281 2.502 -22.678 1.00 42.41 180 ARG A C 1
ATOM 1300 O O . ARG A 1 180 ? 12.146 2.907 -21.896 1.00 42.41 180 ARG A O 1
ATOM 1307 N N . PRO A 1 181 ? 11.195 1.218 -23.061 1.00 44.28 181 PRO A N 1
ATOM 1308 C CA . PRO A 1 181 ? 12.269 0.291 -22.766 1.00 44.28 181 PRO A CA 1
ATOM 1309 C C . PRO A 1 181 ? 13.536 0.948 -23.306 1.00 44.28 181 PRO A C 1
ATOM 1311 O O . PRO A 1 181 ? 13.624 1.227 -24.503 1.00 44.28 181 PRO A O 1
ATOM 1314 N N . ALA A 1 182 ? 14.471 1.294 -22.418 1.00 47.66 182 ALA A N 1
ATOM 1315 C CA . ALA A 1 182 ? 15.828 1.575 -22.838 1.00 47.66 182 ALA A CA 1
ATOM 1316 C C . ALA A 1 182 ? 16.228 0.326 -23.610 1.00 47.66 182 ALA A C 1
ATOM 1318 O O . ALA A 1 182 ? 16.305 -0.755 -23.027 1.00 47.66 182 ALA A O 1
ATOM 1319 N N . ALA A 1 183 ? 16.285 0.460 -24.932 1.00 44.28 183 ALA A N 1
ATOM 1320 C CA . ALA A 1 183 ? 16.497 -0.637 -25.840 1.00 44.28 183 ALA A CA 1
ATOM 1321 C C . ALA A 1 183 ? 17.786 -1.342 -25.419 1.00 44.28 183 ALA A C 1
ATOM 1323 O O . ALA A 1 183 ? 18.891 -0.874 -25.692 1.00 44.28 183 ALA A O 1
ATOM 1324 N N . LEU A 1 184 ? 17.634 -2.475 -24.735 1.00 49.59 184 LEU A N 1
ATOM 1325 C CA . LEU A 1 184 ? 18.615 -3.535 -24.780 1.00 49.59 184 LEU A CA 1
ATOM 1326 C C . LEU A 1 184 ? 18.672 -3.947 -26.255 1.00 49.59 184 LEU A C 1
ATOM 1328 O O . LEU A 1 184 ? 17.744 -4.571 -26.761 1.00 49.59 184 LEU A O 1
ATOM 1332 N N . GLY A 1 185 ? 19.731 -3.547 -26.954 1.00 48.81 185 GLY A N 1
ATOM 1333 C CA . GLY A 1 185 ? 20.041 -4.076 -28.279 1.00 48.81 185 GLY A CA 1
ATOM 1334 C C . GLY A 1 185 ? 19.530 -3.251 -29.458 1.00 48.81 185 GLY A C 1
ATOM 1335 O O . GLY A 1 185 ? 18.732 -3.717 -30.258 1.00 48.81 185 GLY A O 1
ATOM 1336 N N . ALA A 1 186 ? 20.118 -2.079 -29.665 1.00 43.75 186 ALA A N 1
ATOM 1337 C CA . ALA A 1 186 ? 20.543 -1.720 -31.013 1.00 43.75 186 ALA A CA 1
ATOM 1338 C C . ALA A 1 186 ? 22.034 -1.407 -30.941 1.00 43.75 186 ALA A C 1
ATOM 1340 O O . ALA A 1 186 ? 22.456 -0.257 -30.843 1.00 43.75 186 ALA A O 1
ATOM 1341 N N . SER A 1 187 ? 22.820 -2.485 -30.937 1.00 48.25 187 SER A N 1
ATOM 1342 C CA . SER A 1 187 ? 24.194 -2.480 -31.421 1.00 48.25 187 SER A CA 1
ATOM 1343 C C . SER A 1 187 ? 24.187 -1.826 -32.805 1.00 48.25 187 SER A C 1
ATOM 1345 O O . SER A 1 187 ? 23.920 -2.473 -33.817 1.00 48.25 187 SER A O 1
ATOM 1347 N N . ARG A 1 188 ? 24.389 -0.506 -32.858 1.00 45.88 188 ARG A N 1
ATOM 1348 C CA . ARG A 1 188 ? 24.844 0.143 -34.080 1.00 45.88 188 ARG A CA 1
ATOM 1349 C C . ARG A 1 188 ? 26.282 -0.307 -34.239 1.00 45.88 188 ARG A C 1
ATOM 1351 O O . ARG A 1 188 ? 27.169 0.193 -33.553 1.00 45.88 188 ARG A O 1
ATOM 1358 N N . GLY A 1 189 ? 26.473 -1.282 -35.121 1.00 48.34 189 GLY A N 1
ATOM 1359 C CA . GLY A 1 189 ? 27.767 -1.558 -35.710 1.00 48.34 189 GLY A CA 1
ATOM 1360 C C . GLY A 1 189 ? 28.307 -0.262 -36.300 1.00 48.34 189 GLY A C 1
ATOM 1361 O O . GLY A 1 189 ? 27.875 0.174 -37.363 1.00 48.34 189 GLY A O 1
ATOM 1362 N N . SER A 1 190 ? 29.228 0.365 -35.575 1.00 49.62 190 SER A N 1
ATOM 1363 C CA . SER A 1 190 ? 30.165 1.311 -36.157 1.00 49.62 190 SER A CA 1
ATOM 1364 C C . SER A 1 190 ? 31.210 0.458 -36.864 1.00 49.62 190 SER A C 1
ATOM 1366 O O . SER A 1 190 ? 32.056 -0.169 -36.226 1.00 49.62 190 SER A O 1
ATOM 1368 N N . GLY A 1 191 ? 31.049 0.340 -38.181 1.00 43.06 191 GLY A N 1
ATOM 1369 C CA . GLY A 1 191 ? 32.024 -0.281 -39.067 1.00 43.06 191 GLY A CA 1
ATOM 1370 C C . GLY A 1 191 ? 33.353 0.490 -39.098 1.00 43.06 191 GLY A C 1
ATOM 1371 O O . GLY A 1 191 ? 33.440 1.613 -38.594 1.00 43.06 191 GLY A O 1
ATOM 1372 N N . PRO A 1 192 ? 34.400 -0.123 -39.670 1.00 52.66 192 PRO A N 1
ATOM 1373 C CA . PRO A 1 192 ? 35.782 0.287 -39.486 1.00 52.66 192 PRO A CA 1
ATOM 1374 C C . PRO A 1 192 ? 36.166 1.427 -40.435 1.00 52.66 192 PRO A C 1
ATOM 1376 O O . PRO A 1 192 ? 36.003 1.318 -41.647 1.00 52.66 192 PRO A O 1
ATOM 1379 N N . VAL A 1 193 ? 36.770 2.485 -39.895 1.00 48.84 193 VAL A N 1
ATOM 1380 C CA . VAL A 1 193 ? 37.637 3.381 -40.670 1.00 48.84 193 VAL A CA 1
ATOM 1381 C C . VAL A 1 193 ? 39.068 3.014 -40.304 1.00 48.84 193 VAL A C 1
ATOM 1383 O O . VAL A 1 193 ? 39.519 3.242 -39.184 1.00 48.84 193 VAL A O 1
ATOM 1386 N N . GLY A 1 194 ? 39.750 2.349 -41.233 1.00 46.44 194 GLY A N 1
ATOM 1387 C CA . GLY A 1 194 ? 41.155 1.998 -41.090 1.00 46.44 194 GLY A CA 1
ATOM 1388 C C . GLY A 1 194 ? 42.077 3.198 -41.302 1.00 46.44 194 GLY A C 1
ATOM 1389 O O . GLY A 1 194 ? 41.766 4.077 -42.095 1.00 46.44 194 GLY A O 1
ATOM 1390 N N . ALA A 1 195 ? 43.236 3.185 -40.637 1.00 41.25 195 ALA A N 1
ATOM 1391 C CA . ALA A 1 195 ? 44.551 3.289 -41.280 1.00 41.25 195 ALA A CA 1
ATOM 1392 C C . ALA A 1 195 ? 45.699 3.235 -40.246 1.00 41.25 195 ALA A C 1
ATOM 1394 O O . ALA A 1 195 ? 45.839 4.112 -39.407 1.00 41.25 195 ALA A O 1
ATOM 1395 N N . ARG A 1 196 ? 46.527 2.191 -40.401 1.00 43.25 196 ARG A N 1
ATOM 1396 C CA . ARG A 1 196 ? 47.996 2.100 -40.245 1.00 43.25 196 ARG A CA 1
ATOM 1397 C C . ARG A 1 196 ? 48.712 2.684 -39.013 1.00 43.25 196 ARG A C 1
ATOM 1399 O O . ARG A 1 196 ? 48.915 3.883 -38.897 1.00 43.25 196 ARG A O 1
ATOM 1406 N N . GLY A 1 197 ? 49.366 1.767 -38.294 1.00 40.41 197 GLY A N 1
ATOM 1407 C CA . GLY A 1 197 ? 50.648 1.985 -37.615 1.00 40.41 197 GLY A CA 1
ATOM 1408 C C . GLY A 1 197 ? 51.144 0.695 -36.938 1.00 40.41 197 GLY A C 1
ATOM 1409 O O . GLY A 1 197 ? 50.430 0.194 -36.073 1.00 40.41 197 GLY A O 1
ATOM 1410 N N . PRO A 1 198 ? 52.294 0.106 -37.330 1.00 61.03 198 PRO A N 1
ATOM 1411 C CA . PRO A 1 198 ? 52.763 -1.175 -36.801 1.00 61.03 198 PRO A CA 1
ATOM 1412 C C . PRO A 1 198 ? 53.810 -0.971 -35.705 1.00 61.03 198 PRO A C 1
ATOM 1414 O O . PRO A 1 198 ? 54.823 -0.358 -35.999 1.00 61.03 198 PRO A O 1
ATOM 1417 N N . VAL A 1 199 ? 53.656 -1.554 -34.512 1.00 47.91 199 VAL A N 1
ATOM 1418 C CA . VAL A 1 199 ? 54.802 -2.054 -33.724 1.00 47.91 199 VAL A CA 1
ATOM 1419 C C . VAL A 1 199 ? 54.314 -3.086 -32.702 1.00 47.91 199 VAL A C 1
ATOM 1421 O O . VAL A 1 199 ? 53.399 -2.810 -31.935 1.00 47.91 199 VAL A O 1
ATOM 1424 N N . GLY A 1 200 ? 55.001 -4.228 -32.638 1.00 44.06 200 GLY A N 1
ATOM 1425 C CA . GLY A 1 200 ? 55.311 -4.856 -31.350 1.00 44.06 200 GLY A CA 1
ATOM 1426 C C . GLY A 1 200 ? 54.441 -6.030 -30.925 1.00 44.06 200 GLY A C 1
ATOM 1427 O O . GLY A 1 200 ? 53.423 -5.867 -30.266 1.00 44.06 200 GLY A O 1
ATOM 1428 N N . ALA A 1 201 ? 54.917 -7.227 -31.250 1.00 48.72 201 ALA A N 1
ATOM 1429 C CA . ALA A 1 201 ? 54.479 -8.496 -30.693 1.00 48.72 201 ALA A CA 1
ATOM 1430 C C . ALA A 1 201 ? 54.644 -8.571 -29.162 1.00 48.72 201 ALA A C 1
ATOM 1432 O O . ALA A 1 201 ? 55.565 -7.970 -28.616 1.00 48.72 201 ALA A O 1
ATOM 1433 N N . CYS A 1 202 ? 53.793 -9.376 -28.512 1.00 40.56 202 CYS A N 1
ATOM 1434 C CA . CYS A 1 202 ? 54.186 -10.445 -27.579 1.00 40.56 202 CYS A CA 1
ATOM 1435 C C . CYS A 1 202 ? 52.936 -11.193 -27.075 1.00 40.56 202 CYS A C 1
ATOM 1437 O O . CYS A 1 202 ? 52.264 -10.779 -26.136 1.00 40.56 202 CYS A O 1
ATOM 1439 N N . THR A 1 203 ? 52.634 -12.319 -27.723 1.00 48.25 203 THR A N 1
ATOM 1440 C CA . THR A 1 203 ? 51.879 -13.460 -27.168 1.00 48.25 203 THR A CA 1
ATOM 1441 C C . THR A 1 203 ? 52.705 -14.147 -26.071 1.00 48.25 203 THR A C 1
ATOM 1443 O O . THR A 1 203 ? 53.933 -14.153 -26.177 1.00 48.25 203 THR A O 1
ATOM 1446 N N . PRO A 1 204 ? 52.079 -14.741 -25.036 1.00 58.94 204 PRO A N 1
ATOM 1447 C CA . PRO A 1 204 ? 51.617 -16.142 -25.115 1.00 58.94 204 PRO A CA 1
ATOM 1448 C C . PRO A 1 204 ? 50.207 -16.337 -24.505 1.00 58.94 204 PRO A C 1
ATOM 1450 O O . PRO A 1 204 ? 49.818 -15.661 -23.565 1.00 58.94 204 PRO A O 1
ATOM 1453 N N . ALA A 1 205 ? 49.304 -17.107 -25.116 1.00 44.03 205 ALA A N 1
ATOM 1454 C CA . ALA A 1 205 ? 49.183 -18.571 -25.047 1.00 44.03 205 ALA A CA 1
ATOM 1455 C C . ALA A 1 205 ? 48.889 -19.133 -23.635 1.00 44.03 205 ALA A C 1
ATOM 1457 O O . ALA A 1 205 ? 49.809 -19.407 -22.872 1.00 44.03 205 ALA A O 1
ATOM 1458 N N . SER A 1 206 ? 47.605 -19.383 -23.330 1.00 47.06 206 SER A N 1
ATOM 1459 C CA . SER A 1 206 ? 47.097 -20.596 -22.641 1.00 47.06 206 SER A CA 1
ATOM 1460 C C . SER A 1 206 ? 45.580 -20.489 -22.428 1.00 47.06 206 SER A C 1
ATOM 1462 O O . SER A 1 206 ? 45.091 -19.523 -21.862 1.00 47.06 206 SER A O 1
ATOM 1464 N N . ALA A 1 207 ? 44.805 -21.357 -23.084 1.00 44.00 207 ALA A N 1
ATOM 1465 C CA . ALA A 1 207 ? 44.190 -22.570 -22.513 1.00 44.00 207 ALA A CA 1
ATOM 1466 C C . ALA A 1 207 ? 42.729 -22.309 -22.084 1.00 44.00 207 ALA A C 1
ATOM 1468 O O . ALA A 1 207 ? 42.452 -21.631 -21.108 1.00 44.00 207 ALA A O 1
ATOM 1469 N N . ARG A 1 208 ? 41.756 -22.641 -22.945 1.00 44.72 208 ARG A N 1
ATOM 1470 C CA . ARG A 1 208 ? 40.985 -23.906 -22.918 1.00 44.72 208 ARG A CA 1
ATOM 1471 C C . ARG A 1 208 ? 40.333 -24.187 -21.558 1.00 44.72 208 ARG A C 1
ATOM 1473 O O . ARG A 1 208 ? 40.965 -24.776 -20.695 1.00 44.72 208 ARG A O 1
ATOM 1480 N N . ALA A 1 209 ? 39.029 -23.938 -21.466 1.00 44.47 209 ALA A N 1
ATOM 1481 C CA . ALA A 1 209 ? 38.096 -24.893 -20.870 1.00 44.47 209 ALA A CA 1
ATOM 1482 C C . ALA A 1 209 ? 36.678 -24.591 -21.364 1.00 44.47 209 ALA A C 1
ATOM 1484 O O . ALA A 1 209 ? 36.087 -23.558 -21.062 1.00 44.47 209 ALA A O 1
ATOM 1485 N N . ALA A 1 210 ? 36.174 -25.505 -22.186 1.00 48.47 210 ALA A N 1
ATOM 1486 C CA . ALA A 1 210 ? 34.793 -25.578 -22.609 1.00 48.47 210 ALA A CA 1
ATOM 1487 C C . ALA A 1 210 ? 33.938 -26.108 -21.452 1.00 48.47 210 ALA A C 1
ATOM 1489 O O . ALA A 1 210 ? 34.296 -27.117 -20.852 1.00 48.47 210 ALA A O 1
ATOM 1490 N N . HIS A 1 211 ? 32.780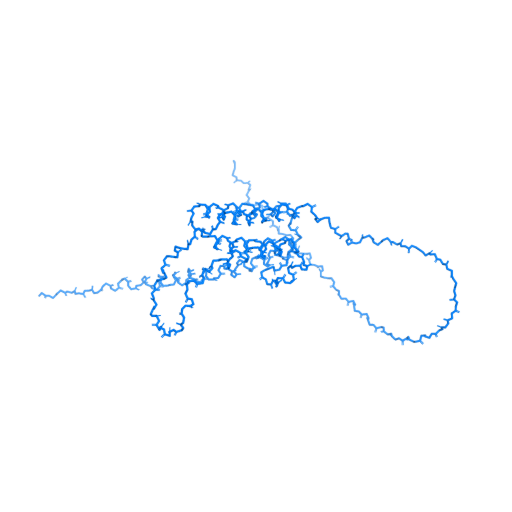 -25.499 -21.205 1.00 45.78 211 HIS A N 1
ATOM 1491 C CA . HIS A 1 211 ? 31.674 -26.196 -20.556 1.00 45.78 211 HIS A CA 1
ATOM 1492 C C . HIS A 1 211 ? 30.390 -25.975 -21.347 1.00 45.78 211 HIS A C 1
ATOM 1494 O O . HIS A 1 211 ? 29.710 -24.959 -21.241 1.00 45.78 211 HIS A O 1
ATOM 1500 N N . ALA A 1 212 ? 30.105 -26.978 -22.175 1.00 49.53 212 ALA A N 1
ATOM 1501 C CA . ALA A 1 212 ? 28.775 -27.316 -22.638 1.00 49.53 212 ALA A CA 1
ATOM 1502 C C . ALA A 1 212 ? 27.992 -27.989 -21.494 1.00 49.53 212 ALA A C 1
ATOM 1504 O O . ALA A 1 212 ? 28.554 -28.779 -20.736 1.00 49.53 212 ALA A O 1
ATOM 1505 N N . GLY A 1 213 ? 26.697 -27.698 -21.398 1.00 41.31 213 GLY A N 1
ATOM 1506 C CA . GLY A 1 213 ? 25.751 -28.359 -20.495 1.00 41.31 213 GLY A CA 1
ATOM 1507 C C . GLY A 1 213 ? 24.443 -27.569 -20.478 1.00 41.31 213 GLY A C 1
ATOM 1508 O O . GLY A 1 213 ? 24.363 -26.531 -19.841 1.00 41.31 213 GLY A O 1
ATOM 1509 N N . ALA A 1 214 ? 23.496 -27.858 -21.368 1.00 46.47 214 ALA A N 1
ATOM 1510 C CA . ALA A 1 214 ? 22.470 -28.902 -21.248 1.00 46.47 214 ALA A CA 1
ATOM 1511 C C . ALA A 1 214 ? 21.098 -28.226 -21.061 1.00 46.47 214 ALA A C 1
ATOM 1513 O O . ALA A 1 214 ? 20.772 -27.698 -20.002 1.00 46.47 214 ALA A O 1
ATOM 1514 N N . ALA A 1 215 ? 20.310 -28.221 -22.136 1.00 55.00 215 ALA A N 1
ATOM 1515 C CA . ALA A 1 215 ? 18.919 -27.789 -22.146 1.00 55.00 215 ALA A CA 1
ATOM 1516 C C . ALA A 1 215 ? 18.007 -28.952 -21.714 1.00 55.00 215 ALA A C 1
ATOM 1518 O O . ALA A 1 215 ? 18.115 -30.032 -22.300 1.00 55.00 215 ALA A O 1
ATOM 1519 N N . PRO A 1 216 ? 17.073 -28.768 -20.766 1.00 62.91 216 PRO A N 1
ATOM 1520 C CA . PRO A 1 216 ? 16.020 -29.745 -20.533 1.00 62.91 216 PRO A CA 1
ATOM 1521 C C . PRO A 1 216 ? 14.838 -29.490 -21.478 1.00 62.91 216 PRO A C 1
ATOM 1523 O O . PRO A 1 216 ? 14.034 -28.576 -21.296 1.00 62.91 216 PRO A O 1
ATOM 1526 N N . THR A 1 217 ? 14.722 -30.337 -22.498 1.00 58.59 217 THR A N 1
ATOM 1527 C CA . THR A 1 217 ? 13.499 -30.528 -23.280 1.00 58.59 217 THR A CA 1
ATOM 1528 C C . THR A 1 217 ? 12.549 -31.430 -22.490 1.00 58.59 217 THR A C 1
ATOM 1530 O O . THR A 1 217 ? 12.625 -32.650 -22.545 1.00 58.59 217 THR A O 1
ATOM 1533 N N . GLY A 1 218 ? 11.646 -30.823 -21.720 1.00 58.09 218 GLY A N 1
ATOM 1534 C CA . GLY A 1 218 ? 10.582 -31.523 -20.994 1.00 58.09 218 GLY A CA 1
ATOM 1535 C C . GLY A 1 218 ? 9.210 -31.218 -21.588 1.00 58.09 218 GLY A C 1
ATOM 1536 O O . GLY A 1 218 ? 8.466 -30.411 -21.040 1.00 58.09 218 GLY A O 1
ATOM 1537 N N . ARG A 1 219 ? 8.875 -31.831 -22.729 1.00 54.53 219 ARG A N 1
ATOM 1538 C CA . ARG A 1 219 ? 7.529 -31.791 -23.322 1.00 54.53 219 ARG A CA 1
ATOM 1539 C C . ARG A 1 219 ? 6.695 -32.900 -22.668 1.00 54.53 219 ARG A C 1
ATOM 1541 O O . ARG A 1 219 ? 6.795 -34.056 -23.063 1.00 54.53 219 ARG A O 1
ATOM 1548 N N . GLY A 1 220 ? 5.926 -32.555 -21.636 1.00 63.16 220 GLY A 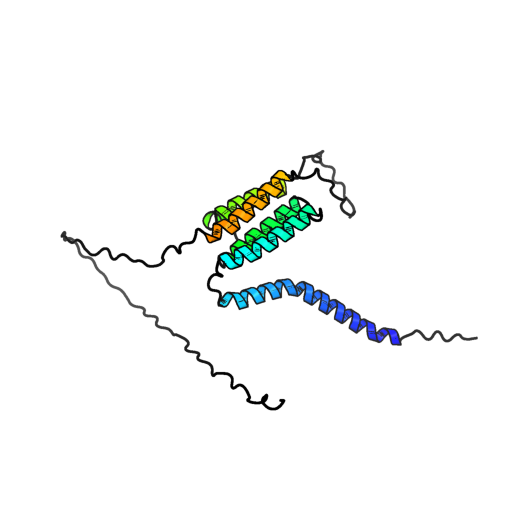N 1
ATOM 1549 C CA . GLY A 1 220 ? 4.971 -33.472 -21.003 1.00 63.16 220 GLY A CA 1
ATOM 1550 C C . GLY A 1 220 ? 3.754 -33.754 -21.904 1.00 63.16 220 GLY A C 1
ATOM 1551 O O . GLY A 1 220 ? 3.382 -32.887 -22.701 1.00 63.16 220 GLY A O 1
ATOM 1552 N N . PRO A 1 221 ? 3.142 -34.950 -21.815 1.00 69.06 221 PRO A N 1
ATOM 1553 C CA . PRO A 1 221 ? 1.978 -35.324 -22.613 1.00 69.06 221 PRO A CA 1
ATOM 1554 C C . PRO A 1 221 ? 0.721 -34.548 -22.194 1.00 69.06 221 PRO A C 1
ATOM 1556 O O . PRO A 1 221 ? 0.506 -34.254 -21.018 1.00 69.06 221 PRO A O 1
ATOM 1559 N N . ALA A 1 222 ? -0.108 -34.219 -23.185 1.00 65.44 222 ALA A N 1
ATOM 1560 C CA . ALA A 1 222 ? -1.376 -33.522 -23.012 1.00 65.44 222 ALA A CA 1
ATOM 1561 C C . ALA A 1 222 ? -2.367 -34.342 -22.157 1.00 65.44 222 ALA A C 1
ATOM 1563 O O . ALA A 1 222 ? -2.444 -35.561 -22.327 1.00 65.44 222 ALA A O 1
ATOM 1564 N N . PRO A 1 223 ? -3.163 -33.701 -21.283 1.00 70.31 223 PRO A N 1
ATOM 1565 C CA . PRO A 1 223 ? -4.232 -34.384 -20.572 1.00 70.31 223 PRO A CA 1
ATOM 1566 C C . PRO A 1 223 ? -5.350 -34.770 -21.547 1.00 70.31 223 PRO A C 1
ATOM 1568 O O . PRO A 1 223 ? -5.960 -33.924 -22.203 1.00 70.31 223 PRO A O 1
ATOM 1571 N N . THR A 1 224 ? -5.622 -36.069 -21.629 1.00 71.50 224 THR A N 1
ATOM 1572 C CA . THR A 1 224 ? -6.797 -36.637 -22.288 1.00 71.50 224 THR A CA 1
ATOM 1573 C C . THR A 1 224 ? -8.041 -36.211 -21.509 1.00 71.50 224 THR A C 1
ATOM 1575 O O . THR A 1 224 ? -8.233 -36.615 -20.364 1.00 71.50 224 THR A O 1
ATOM 1578 N N . VAL A 1 225 ? -8.876 -35.362 -22.107 1.00 70.88 225 VAL A N 1
ATOM 1579 C CA . VAL A 1 225 ? -10.186 -34.993 -21.553 1.00 70.88 225 VAL A CA 1
ATOM 1580 C C . VAL A 1 225 ? -11.157 -36.153 -21.813 1.00 70.88 225 VAL A C 1
ATOM 1582 O O . VAL A 1 225 ? -11.354 -36.504 -22.979 1.00 70.88 225 VAL A O 1
ATOM 1585 N N . PRO A 1 226 ? -11.765 -36.770 -20.783 1.00 62.53 226 PRO A N 1
ATOM 1586 C CA . PRO A 1 226 ? -12.765 -37.809 -20.990 1.00 62.53 226 PRO A CA 1
ATOM 1587 C C . PRO A 1 226 ? -14.060 -37.218 -21.567 1.00 62.53 226 PRO A C 1
ATOM 1589 O O . PRO A 1 226 ? -14.624 -36.251 -21.054 1.00 62.53 226 PRO A O 1
ATOM 1592 N N . ALA A 1 227 ? -14.528 -37.832 -22.653 1.00 59.41 227 ALA A N 1
ATOM 1593 C CA . ALA A 1 227 ? -15.722 -37.482 -23.416 1.00 59.41 227 ALA A CA 1
ATOM 1594 C C . ALA A 1 227 ? -17.020 -37.941 -22.723 1.00 59.41 227 ALA A C 1
ATOM 1596 O O . ALA A 1 227 ? -17.744 -38.780 -23.249 1.00 59.41 227 ALA A O 1
ATOM 1597 N N . ALA A 1 228 ? -17.317 -37.408 -21.536 1.00 61.12 228 ALA A N 1
ATOM 1598 C CA . ALA A 1 228 ? -18.480 -37.828 -20.753 1.00 61.12 228 ALA A CA 1
ATOM 1599 C C . ALA A 1 228 ? -19.318 -36.653 -20.227 1.00 61.12 228 ALA A C 1
ATOM 1601 O O . ALA A 1 228 ? -19.615 -36.602 -19.044 1.00 61.12 228 ALA A O 1
ATOM 1602 N N . VAL A 1 229 ? -19.708 -35.705 -21.088 1.00 56.28 229 VAL A N 1
ATOM 1603 C CA . VAL A 1 229 ? -20.877 -34.828 -20.849 1.00 56.28 229 VAL A CA 1
ATOM 1604 C C . VAL A 1 229 ? -21.475 -34.438 -22.203 1.00 56.28 229 VAL A C 1
ATOM 1606 O O . VAL A 1 229 ? -21.252 -33.341 -22.715 1.00 56.28 229 VAL A O 1
ATOM 1609 N N . ARG A 1 230 ? -22.189 -35.361 -22.848 1.00 52.31 230 ARG A N 1
ATOM 1610 C CA . ARG A 1 230 ? -22.953 -35.041 -24.060 1.00 52.31 230 ARG A CA 1
ATOM 1611 C C . ARG A 1 230 ? -24.247 -35.838 -24.149 1.00 52.31 230 ARG A C 1
ATOM 1613 O O . ARG A 1 230 ? -24.552 -36.358 -25.203 1.00 52.31 230 ARG A O 1
ATOM 1620 N N . GLU A 1 231 ? -24.995 -35.915 -23.056 1.00 53.81 231 GLU A N 1
ATOM 1621 C CA . GLU A 1 231 ? -26.367 -36.437 -23.056 1.00 53.81 231 GLU A CA 1
ATOM 1622 C C . GLU A 1 231 ? -27.124 -35.846 -21.859 1.00 53.81 231 GLU A C 1
ATOM 1624 O O . GLU A 1 231 ? -27.152 -36.400 -20.768 1.00 53.81 231 GLU A O 1
ATOM 1629 N N . ALA A 1 232 ? -27.644 -34.634 -22.054 1.00 52.06 232 ALA A N 1
ATOM 1630 C CA . ALA A 1 232 ? -28.748 -34.057 -21.288 1.00 52.06 232 ALA A CA 1
ATOM 1631 C C . ALA A 1 232 ? -29.217 -32.800 -22.032 1.00 52.06 232 ALA A C 1
ATOM 1633 O O . ALA A 1 232 ? -28.869 -31.668 -21.681 1.00 52.06 232 ALA A O 1
ATOM 1634 N N . ARG A 1 233 ? -29.941 -33.012 -23.129 1.00 52.12 233 ARG A N 1
ATOM 1635 C CA . ARG A 1 233 ? -30.804 -32.002 -23.730 1.00 52.12 233 ARG A CA 1
ATOM 1636 C C . ARG A 1 233 ? -32.053 -32.669 -24.262 1.00 52.12 233 ARG A C 1
ATOM 1638 O O . ARG A 1 233 ? -31.895 -33.766 -24.837 1.00 52.12 233 ARG A O 1
#

Mean predicted aligned error: 18.18 Å

Solvent-accessible surface area (backbone atoms only — not comparable to full-atom values): 15246 Å² total; per-residue (Å²): 140,81,82,82,79,72,71,73,67,81,64,61,74,54,52,62,55,54,53,49,52,50,52,51,51,53,49,50,62,67,42,43,65,55,50,58,49,51,55,46,55,70,58,54,78,73,62,69,73,59,61,51,67,64,49,37,58,56,50,51,55,52,50,52,54,51,49,51,36,37,75,68,63,78,29,54,62,44,54,44,28,53,53,50,48,52,51,54,28,53,48,52,18,61,62,66,76,42,73,39,84,77,50,52,70,70,56,33,38,76,77,35,47,73,58,35,56,47,44,54,53,31,50,52,52,49,63,66,76,62,76,82,84,70,84,69,72,95,70,96,72,88,72,75,96,64,82,80,73,85,80,85,63,78,81,63,60,65,67,58,54,54,49,50,53,54,46,51,51,49,53,48,61,52,59,61,76,64,75,70,74,77,70,84,78,76,81,73,79,79,74,88,84,85,82,89,83,91,83,82,90,82,86,82,91,82,84,90,81,88,82,88,83,83,82,86,84,78,84,75,82,79,84,83,76,81,94,79,86,88,85,89,129

Nearest PDB structures (foldseek):
  7wg5-assembly1_g  TM=4.931E-01  e=2.278E+00  Arabidopsis thaliana
  5zx3-assembly1_D  TM=5.729E-01  e=3.601E+00  Mycobacterium tuberculosis H37Rv

Radius of gyration: 31.51 Å; Cα contacts (8 Å, |Δi|>4): 103; chains: 1; bounding box: 90×58×91 Å